Protein AF-A0A7C5ZDZ8-F1 (afdb_monomer)

Solvent-accessible surface area (backbone atoms only — not comparable to full-atom values): 10081 Å² total; per-residue (Å²): 110,66,53,58,54,38,40,49,51,16,51,50,27,33,51,52,16,53,46,32,60,57,43,17,62,50,36,32,74,71,66,76,41,55,67,60,54,23,59,51,51,32,39,53,54,17,36,55,29,11,50,50,10,24,54,30,8,52,54,18,28,53,49,15,59,78,64,72,34,65,72,50,28,53,52,17,51,53,46,23,52,56,16,44,52,54,29,49,55,51,52,53,49,54,56,52,58,70,74,42,76,92,78,85,79,75,82,82,51,80,91,64,65,96,66,82,50,71,68,55,53,52,53,38,52,74,68,70,43,84,80,87,62,100,64,59,65,36,57,84,90,53,64,96,46,37,78,35,45,47,70,62,62,44,46,74,78,46,79,79,75,68,85,84,81,71,98,61,59,72,71,60,54,54,61,61,73,76,110

Secondary structure (DSSP, 8-state):
-HHHHHHHHHHHHHHHHHHHHHHHHHHHHTTSS-HHIIIIIHHHHHHHHHHHHHHHHHHHHHHHHHTT-HHHHHHHHHHHHHHHHHHHHHHHHHHHHHHS---------TTS-----HHHHHHHHHTTPPPP-SSPBPPTTSGGGTTSBHHHHHHHH-SS--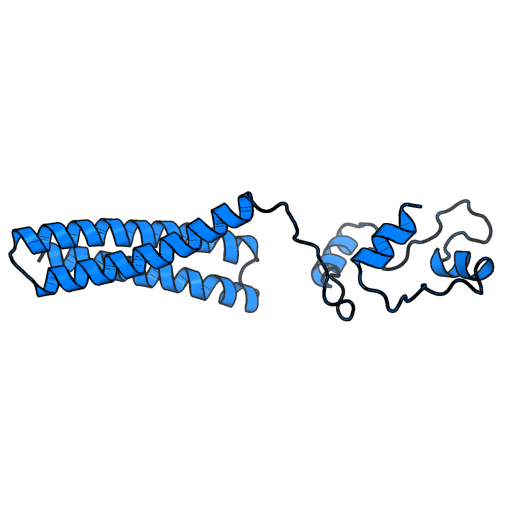-----S-HHHHHHHHT-

pLDDT: mean 85.29, std 11.59, range [45.69, 98.12]

Radius of gyration: 28.21 Å; Cα contacts (8 Å, |Δi|>4): 151; chains: 1; bounding box: 68×35×78 Å

Structure (mmCIF, N/CA/C/O backbone):
data_AF-A0A7C5ZDZ8-F1
#
_entry.id   AF-A0A7C5ZDZ8-F1
#
loop_
_atom_site.group_PDB
_atom_site.id
_atom_site.type_symbol
_atom_site.label_atom_id
_atom_site.label_alt_id
_atom_site.label_comp_id
_atom_site.label_asym_id
_atom_site.label_entity_id
_atom_site.label_seq_id
_atom_site.pdbx_PDB_ins_code
_atom_site.Cartn_x
_atom_site.Cartn_y
_atom_site.Cartn_z
_atom_site.occupancy
_atom_site.B_iso_or_equiv
_atom_site.auth_seq_id
_atom_site.auth_comp_id
_atom_site.auth_asym_id
_atom_site.auth_atom_id
_atom_site.pdbx_PDB_model_num
ATOM 1 N N . MET A 1 1 ? -26.382 7.213 22.348 1.00 80.62 1 MET A N 1
ATOM 2 C CA . MET A 1 1 ? -26.382 7.261 20.870 1.00 80.62 1 MET A CA 1
ATOM 3 C C . MET A 1 1 ? -25.025 7.645 20.301 1.00 80.62 1 MET A C 1
ATOM 5 O O . MET A 1 1 ? -24.532 6.887 19.482 1.00 80.62 1 MET A O 1
ATOM 9 N N . LEU A 1 2 ? -24.380 8.713 20.789 1.00 90.44 2 LEU A N 1
ATOM 10 C CA . LEU A 1 2 ? -23.084 9.194 20.281 1.00 90.44 2 LEU A CA 1
ATOM 11 C C . LEU A 1 2 ? -22.027 8.092 20.060 1.00 90.44 2 LEU A C 1
ATOM 13 O O . LEU A 1 2 ? -21.522 7.955 18.957 1.00 90.44 2 LEU A O 1
ATOM 17 N N . ARG A 1 3 ? -21.771 7.226 21.052 1.00 89.75 3 ARG A N 1
ATOM 18 C CA . ARG A 1 3 ? -20.808 6.112 20.911 1.00 89.75 3 ARG A CA 1
ATOM 19 C C . ARG A 1 3 ? -21.106 5.158 19.746 1.00 89.75 3 ARG A C 1
ATOM 21 O O . ARG A 1 3 ? -20.185 4.646 19.133 1.00 89.75 3 ARG A O 1
ATOM 28 N N . ILE A 1 4 ? -22.385 4.892 19.467 1.00 91.38 4 ILE A N 1
ATOM 29 C CA . ILE A 1 4 ? -22.796 3.961 18.405 1.00 91.38 4 ILE A CA 1
ATOM 30 C C . ILE A 1 4 ? -22.522 4.610 17.054 1.00 91.38 4 ILE A C 1
ATOM 32 O O . ILE A 1 4 ? -22.010 3.949 16.164 1.00 91.38 4 ILE A O 1
ATOM 36 N N . VAL A 1 5 ? -22.800 5.909 16.934 1.00 95.19 5 VAL A N 1
ATOM 37 C CA . VAL A 1 5 ? -22.482 6.687 15.732 1.00 95.19 5 VAL A CA 1
ATOM 38 C C . VAL A 1 5 ? -20.971 6.721 15.507 1.00 95.19 5 VAL A C 1
ATOM 40 O O . VAL A 1 5 ? -20.522 6.416 14.412 1.00 95.19 5 VAL A O 1
ATOM 43 N N . VAL A 1 6 ? -20.179 6.997 16.548 1.00 95.62 6 VAL A N 1
ATOM 44 C CA . VAL A 1 6 ? -18.707 7.028 16.461 1.00 95.62 6 VAL A CA 1
ATOM 45 C C . VAL A 1 6 ? -18.136 5.673 16.034 1.00 95.62 6 VAL A C 1
ATOM 47 O O . VAL A 1 6 ? -17.343 5.607 15.098 1.00 95.62 6 VAL A O 1
ATOM 50 N N . LEU A 1 7 ? -18.566 4.580 16.670 1.00 94.38 7 LEU A N 1
ATOM 51 C CA . LEU A 1 7 ? -18.110 3.233 16.310 1.00 94.38 7 LEU A CA 1
ATOM 52 C C . LEU A 1 7 ? -18.624 2.794 14.933 1.00 94.38 7 LEU A C 1
ATOM 54 O O . LEU A 1 7 ? -17.907 2.119 14.203 1.00 94.38 7 LEU A O 1
ATOM 58 N N . GLY A 1 8 ? -19.835 3.204 14.554 1.00 95.94 8 GLY A N 1
ATOM 59 C CA . GLY A 1 8 ? -20.387 2.967 13.222 1.00 95.94 8 GLY A CA 1
ATOM 60 C C . GLY A 1 8 ? -19.593 3.683 12.131 1.00 95.94 8 GLY A C 1
ATOM 61 O O . GLY A 1 8 ? -19.295 3.082 11.104 1.00 95.94 8 GLY A O 1
ATOM 62 N N . LEU A 1 9 ? -19.181 4.930 12.374 1.00 97.50 9 LEU A N 1
ATOM 63 C CA . LEU A 1 9 ? -18.306 5.679 11.468 1.00 97.50 9 LEU A CA 1
ATOM 64 C C . LEU A 1 9 ? -16.911 5.049 11.379 1.00 97.50 9 LEU A C 1
ATOM 66 O O . LEU A 1 9 ? -16.383 4.909 10.281 1.00 97.50 9 LEU A O 1
ATOM 70 N N . SER A 1 10 ? -16.340 4.611 12.506 1.00 97.06 10 SER A N 1
ATOM 71 C CA . SER A 1 10 ? -15.070 3.869 12.521 1.00 97.06 10 SER A CA 1
ATOM 72 C C . SER A 1 10 ? -15.155 2.591 11.676 1.00 97.06 10 SER A C 1
ATOM 74 O O . SER A 1 10 ? -14.296 2.357 10.828 1.00 97.06 10 SER A O 1
ATOM 76 N N . LEU A 1 11 ? -16.231 1.810 11.826 1.00 98.00 11 LEU A N 1
ATOM 77 C CA . LEU A 1 11 ? -16.473 0.619 11.009 1.00 98.00 11 LEU A CA 1
ATOM 78 C C . LEU A 1 11 ? -16.626 0.961 9.520 1.00 98.00 11 LEU A C 1
ATOM 80 O O . LEU A 1 11 ? -16.067 0.265 8.678 1.00 98.00 11 LEU A O 1
ATOM 84 N N . LEU A 1 12 ? -17.354 2.028 9.186 1.00 98.12 12 LEU A N 1
ATOM 85 C CA . LEU A 1 12 ? -17.532 2.459 7.799 1.00 98.12 12 LEU A CA 1
ATOM 86 C C . LEU A 1 12 ? -16.194 2.833 7.155 1.00 98.12 12 LEU A C 1
ATOM 88 O O . LEU A 1 12 ? -15.921 2.402 6.038 1.00 98.12 12 LEU A O 1
ATOM 92 N N . LEU A 1 13 ? -15.344 3.579 7.866 1.00 98.12 13 LEU A N 1
ATOM 93 C CA . LEU A 1 13 ? -14.005 3.928 7.388 1.00 98.12 13 LEU A CA 1
ATOM 94 C C . LEU A 1 13 ? -13.108 2.696 7.233 1.00 98.12 13 LEU A C 1
ATOM 96 O O . LEU A 1 13 ? -12.395 2.591 6.238 1.00 98.12 13 LEU A O 1
ATOM 100 N N . LEU A 1 14 ? -13.174 1.745 8.171 1.00 97.88 14 LEU A N 1
ATOM 101 C CA . LEU A 1 14 ? -12.447 0.478 8.072 1.00 97.88 14 LEU A CA 1
ATOM 102 C C . LEU A 1 14 ? -12.854 -0.303 6.816 1.00 97.88 14 LEU A C 1
ATOM 104 O O . LEU A 1 14 ? -11.991 -0.769 6.074 1.00 97.88 14 LEU A O 1
ATOM 108 N N . LEU A 1 15 ? -14.158 -0.427 6.559 1.00 97.94 15 LEU A N 1
ATOM 109 C CA . LEU A 1 15 ? -14.673 -1.136 5.387 1.00 97.94 15 LEU A CA 1
ATOM 110 C C . LEU A 1 15 ? -14.334 -0.407 4.084 1.00 97.94 15 LEU A C 1
ATOM 112 O O . LEU A 1 15 ? -13.921 -1.055 3.127 1.00 97.94 15 LEU A O 1
ATOM 116 N N . ALA A 1 16 ? -14.463 0.920 4.048 1.00 97.62 16 ALA A N 1
ATOM 117 C CA . ALA A 1 16 ? -14.117 1.721 2.877 1.00 97.62 16 ALA A CA 1
ATOM 118 C C . ALA A 1 16 ? -12.613 1.644 2.561 1.00 97.62 16 ALA A C 1
ATOM 120 O O . ALA A 1 16 ? -12.239 1.374 1.420 1.00 97.62 16 ALA A O 1
ATOM 121 N N . GLY A 1 17 ? -11.753 1.789 3.575 1.00 96.56 17 GLY A N 1
ATOM 122 C CA . GLY A 1 17 ? -10.306 1.631 3.430 1.00 96.56 17 GLY A CA 1
ATOM 123 C C . GLY A 1 17 ? -9.926 0.218 2.980 1.00 96.56 17 GLY A C 1
ATOM 124 O O . GLY A 1 17 ? -9.177 0.054 2.020 1.00 96.56 17 GLY A O 1
ATOM 125 N N . GLY A 1 18 ? -10.510 -0.813 3.598 1.00 95.81 18 GLY A N 1
ATOM 126 C CA . GLY A 1 18 ? -10.317 -2.208 3.190 1.00 95.81 18 GLY A CA 1
ATOM 127 C C . GLY A 1 18 ? -10.768 -2.484 1.751 1.00 95.81 18 GLY A C 1
ATOM 128 O O . GLY A 1 18 ? -10.069 -3.168 1.002 1.00 95.81 18 GLY A O 1
ATOM 129 N N . ALA A 1 19 ? -11.897 -1.908 1.334 1.00 96.62 19 ALA A N 1
ATOM 130 C CA . ALA A 1 19 ? -12.397 -2.033 -0.030 1.00 96.62 19 ALA A CA 1
ATOM 131 C C . ALA A 1 19 ? -11.444 -1.387 -1.040 1.00 96.62 19 ALA A C 1
ATOM 133 O O . ALA A 1 19 ? -11.182 -1.989 -2.076 1.00 96.62 19 ALA A O 1
ATOM 134 N N . LEU A 1 20 ? -10.879 -0.213 -0.741 1.00 95.75 20 LEU A N 1
ATOM 135 C CA . LEU A 1 20 ? -9.904 0.447 -1.618 1.00 95.75 20 LEU A CA 1
ATOM 136 C C . LEU A 1 20 ? -8.636 -0.392 -1.817 1.00 95.75 20 LEU A C 1
ATOM 138 O O . LEU A 1 20 ? -8.159 -0.504 -2.947 1.00 95.75 20 LEU A O 1
ATOM 142 N N . ILE A 1 21 ? -8.141 -1.041 -0.757 1.00 94.50 21 ILE A N 1
ATOM 143 C CA . ILE A 1 21 ? -6.982 -1.947 -0.836 1.00 94.50 21 ILE A CA 1
ATOM 144 C C . ILE A 1 21 ? -7.257 -3.111 -1.795 1.00 94.50 21 ILE A C 1
ATOM 146 O O . ILE A 1 21 ? -6.384 -3.486 -2.575 1.00 94.50 21 ILE A O 1
ATOM 150 N N . ALA A 1 22 ? -8.463 -3.683 -1.755 1.00 93.75 22 ALA A N 1
ATOM 151 C CA . ALA A 1 22 ? -8.841 -4.802 -2.617 1.00 93.75 22 ALA A CA 1
ATOM 152 C C . ALA A 1 22 ? -9.193 -4.361 -4.051 1.00 93.75 22 ALA A C 1
ATOM 154 O O . ALA A 1 22 ? -8.858 -5.049 -5.018 1.00 93.75 22 ALA A O 1
ATOM 155 N N . LEU A 1 23 ? -9.860 -3.213 -4.198 1.00 94.56 23 LEU A N 1
ATOM 156 C CA . LEU A 1 23 ? -10.334 -2.704 -5.482 1.00 94.56 23 LEU A CA 1
ATOM 157 C C . LEU A 1 23 ? -9.202 -2.163 -6.350 1.00 94.56 23 LEU A C 1
ATOM 159 O O . LEU A 1 23 ? -9.274 -2.351 -7.557 1.00 94.56 23 LEU A O 1
ATOM 163 N N . GLY A 1 24 ? -8.154 -1.556 -5.785 1.00 92.19 24 GLY A N 1
ATOM 164 C CA . GLY A 1 24 ? -7.022 -1.044 -6.573 1.00 92.19 24 GLY A CA 1
ATOM 165 C C . GLY A 1 24 ? -6.436 -2.093 -7.534 1.00 92.19 24 GLY A C 1
ATOM 166 O O . GLY A 1 24 ? -6.515 -1.917 -8.754 1.00 92.19 24 GLY A O 1
ATOM 167 N N . PRO A 1 25 ? -5.934 -3.239 -7.032 1.00 90.69 25 PRO A N 1
ATOM 168 C CA . PRO A 1 25 ? -5.432 -4.322 -7.877 1.00 90.69 25 PRO A CA 1
ATOM 169 C C . PRO A 1 25 ? -6.475 -4.877 -8.855 1.00 90.69 25 PRO A C 1
ATOM 171 O O . PRO A 1 25 ? -6.135 -5.245 -9.980 1.00 90.69 25 PRO A O 1
ATOM 174 N N . LEU A 1 26 ? -7.742 -4.955 -8.435 1.00 93.38 26 LEU A N 1
ATOM 175 C CA . LEU A 1 26 ? -8.826 -5.475 -9.266 1.00 93.38 26 LEU A CA 1
ATOM 176 C C . LEU A 1 26 ? -9.096 -4.552 -10.466 1.00 93.38 26 LEU A C 1
ATOM 178 O O . LEU A 1 26 ? -9.135 -5.018 -11.603 1.00 93.38 26 LEU A O 1
ATOM 182 N N . LEU A 1 27 ? -9.213 -3.246 -10.223 1.00 92.31 27 LEU A N 1
ATOM 183 C CA . LEU A 1 27 ? -9.446 -2.229 -11.249 1.00 92.31 27 LEU A CA 1
ATOM 184 C C . LEU A 1 27 ? -8.272 -2.134 -12.227 1.00 92.31 27 LEU A C 1
ATOM 186 O O . LEU A 1 27 ? -8.496 -2.014 -13.434 1.00 92.31 27 LEU A O 1
ATOM 190 N N . PHE A 1 28 ? -7.037 -2.270 -11.733 1.00 90.25 28 PHE A N 1
ATOM 191 C CA . PHE A 1 28 ? -5.854 -2.360 -12.588 1.00 90.25 28 PHE A CA 1
ATOM 192 C C . PHE A 1 28 ? -5.899 -3.598 -13.496 1.00 90.25 28 PHE A C 1
ATOM 194 O O . PHE A 1 28 ? -5.705 -3.489 -14.708 1.00 90.25 28 PHE A O 1
ATOM 201 N N . ARG A 1 29 ? -6.234 -4.778 -12.951 1.00 89.31 29 ARG A N 1
ATOM 202 C CA . ARG A 1 29 ? -6.379 -6.012 -13.750 1.00 89.31 29 ARG A CA 1
ATOM 203 C C . ARG A 1 29 ? -7.477 -5.905 -14.806 1.00 89.31 29 ARG A C 1
ATOM 205 O O . ARG A 1 29 ? -7.330 -6.455 -15.894 1.00 89.31 29 ARG A O 1
ATOM 212 N N . MET A 1 30 ? -8.547 -5.175 -14.504 1.00 93.50 30 MET A N 1
ATOM 213 C CA . MET A 1 30 ? -9.632 -4.879 -15.445 1.00 93.50 30 MET A CA 1
ATOM 214 C C . MET A 1 30 ? -9.283 -3.769 -16.450 1.00 93.50 30 MET A C 1
ATOM 216 O O . MET A 1 30 ? -10.102 -3.462 -17.311 1.00 93.50 30 MET A O 1
ATOM 220 N N . ARG A 1 31 ? -8.078 -3.184 -16.370 1.00 91.19 31 ARG A N 1
ATOM 221 C CA . ARG A 1 31 ? -7.604 -2.066 -17.205 1.00 91.19 31 ARG A CA 1
ATOM 222 C C . ARG A 1 31 ? -8.483 -0.811 -17.119 1.00 91.19 31 ARG A C 1
ATOM 224 O O . ARG A 1 31 ? -8.538 -0.035 -18.068 1.00 91.19 31 ARG A O 1
ATOM 231 N N . LEU A 1 32 ? -9.171 -0.619 -15.994 1.00 92.44 32 LEU A N 1
ATOM 232 C CA . LEU A 1 32 ? -10.021 0.553 -15.754 1.00 92.44 32 LEU A CA 1
ATOM 233 C C . LEU A 1 32 ? -9.226 1.742 -15.207 1.00 92.44 32 LEU A C 1
ATOM 235 O O . LEU A 1 32 ? -9.653 2.884 -15.345 1.00 92.44 32 LEU A O 1
ATOM 239 N N . VAL A 1 33 ? -8.092 1.464 -14.566 1.00 91.81 33 VAL A N 1
ATOM 240 C CA . VAL A 1 33 ? -7.242 2.441 -13.884 1.00 91.81 33 VAL A CA 1
ATOM 241 C C . VAL A 1 33 ? -5.780 2.072 -14.142 1.00 91.81 33 VAL A C 1
ATOM 243 O O . VAL A 1 33 ? -5.454 0.889 -14.279 1.00 91.81 33 VAL A O 1
ATOM 246 N N . ASP A 1 34 ? -4.901 3.069 -14.241 1.00 89.75 34 ASP A N 1
ATOM 247 C CA . ASP A 1 34 ? -3.461 2.853 -14.376 1.00 89.75 34 ASP A CA 1
ATOM 248 C C . ASP A 1 34 ? -2.829 2.334 -13.071 1.00 89.75 34 ASP A C 1
ATOM 250 O O . ASP A 1 34 ? -3.424 2.384 -11.992 1.00 89.75 34 ASP A O 1
ATOM 254 N N . LEU A 1 35 ? -1.605 1.810 -13.170 1.00 84.31 35 LEU A N 1
ATOM 255 C CA . LEU A 1 35 ? -0.921 1.193 -12.036 1.00 84.31 35 LEU A CA 1
ATOM 256 C C . LEU A 1 35 ? -0.660 2.183 -10.893 1.00 84.31 35 LEU A C 1
ATOM 258 O O . LEU A 1 35 ? -0.794 1.795 -9.736 1.00 84.31 35 LEU A O 1
ATOM 262 N N . VAL A 1 36 ? -0.313 3.435 -11.201 1.00 87.88 36 VAL A N 1
ATOM 263 C CA . VAL A 1 36 ? 0.053 4.446 -10.196 1.00 87.88 36 VAL A CA 1
ATOM 264 C C . VAL A 1 36 ? -1.188 4.866 -9.424 1.00 87.88 36 VAL A C 1
ATOM 266 O O . VAL A 1 36 ? -1.199 4.860 -8.194 1.00 87.88 36 VAL A O 1
ATOM 269 N N . THR A 1 37 ? -2.285 5.142 -10.126 1.00 89.69 37 THR A N 1
ATOM 270 C CA . THR A 1 37 ? -3.556 5.470 -9.476 1.00 89.69 37 THR A CA 1
ATOM 271 C C . THR A 1 37 ? -4.061 4.296 -8.629 1.00 89.69 37 THR A C 1
ATOM 273 O O . THR A 1 37 ? -4.514 4.500 -7.501 1.00 89.69 37 THR A O 1
ATOM 276 N N . ALA A 1 38 ? -3.945 3.061 -9.127 1.00 89.25 38 ALA A N 1
ATOM 277 C CA . ALA A 1 38 ? -4.397 1.864 -8.422 1.00 89.25 38 ALA A CA 1
ATOM 278 C C . ALA A 1 38 ? -3.543 1.507 -7.193 1.00 89.25 38 ALA A C 1
ATOM 280 O O . ALA A 1 38 ? -4.092 1.070 -6.178 1.00 89.25 38 ALA A O 1
ATOM 281 N N . MET A 1 39 ? -2.215 1.627 -7.290 1.00 85.50 39 MET A N 1
ATOM 282 C CA . MET A 1 39 ? -1.280 1.188 -6.248 1.00 85.50 39 MET A CA 1
ATOM 283 C C . MET A 1 39 ? -0.881 2.295 -5.290 1.00 85.50 39 MET A C 1
ATOM 285 O O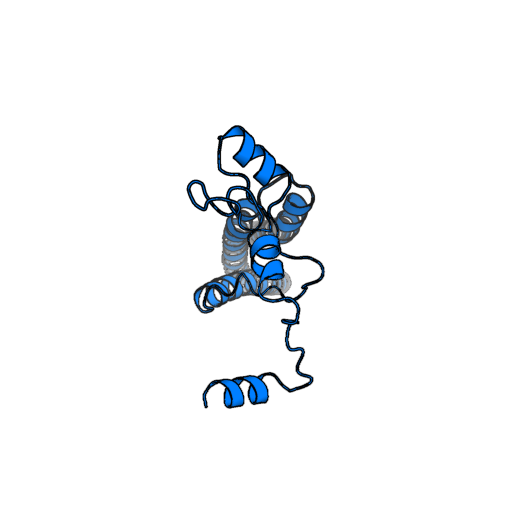 . MET A 1 39 ? -0.824 2.017 -4.103 1.00 85.50 39 MET A O 1
ATOM 289 N N . ASP A 1 40 ? -0.669 3.521 -5.752 1.00 86.44 40 ASP A N 1
ATOM 290 C CA . ASP A 1 40 ? -0.205 4.602 -4.881 1.00 86.44 40 ASP A CA 1
ATOM 291 C C . ASP A 1 40 ? -1.378 5.507 -4.493 1.00 86.44 40 ASP A C 1
ATOM 293 O O . ASP A 1 40 ? -1.629 5.742 -3.311 1.00 86.44 40 ASP A O 1
ATOM 297 N N . GLY A 1 41 ? -2.189 5.930 -5.469 1.00 91.19 41 GLY A N 1
ATOM 298 C CA . GLY A 1 41 ? -3.331 6.816 -5.223 1.00 91.19 41 GLY A CA 1
ATOM 299 C C . GLY A 1 41 ? -4.380 6.201 -4.289 1.00 91.19 41 GLY A C 1
ATOM 300 O O . GLY A 1 41 ? -4.700 6.754 -3.234 1.00 91.19 41 GLY A O 1
ATOM 301 N N . MET A 1 42 ? -4.913 5.031 -4.650 1.00 94.38 42 MET A N 1
ATOM 302 C CA . MET A 1 42 ? -5.953 4.365 -3.855 1.00 94.38 42 MET A CA 1
ATOM 303 C C . MET A 1 42 ? -5.435 3.856 -2.503 1.00 94.38 42 MET A C 1
ATOM 305 O O . MET A 1 42 ? -6.190 3.887 -1.528 1.00 94.38 42 MET A O 1
ATOM 309 N N . GLN A 1 43 ? -4.171 3.421 -2.410 1.00 92.38 43 GLN A N 1
ATOM 310 C CA . GLN A 1 43 ? -3.594 2.981 -1.132 1.00 92.38 43 GLN A CA 1
ATOM 311 C C . GLN A 1 43 ? -3.339 4.157 -0.187 1.00 92.38 43 GLN A C 1
ATOM 313 O O . GLN A 1 43 ? -3.614 4.023 1.005 1.00 92.38 43 GLN A O 1
ATOM 318 N N . ALA A 1 44 ? -2.933 5.323 -0.699 1.00 93.88 44 ALA A N 1
ATOM 319 C CA . ALA A 1 44 ? -2.806 6.533 0.111 1.00 93.88 44 ALA A CA 1
ATOM 320 C C . ALA A 1 44 ? -4.159 6.957 0.709 1.00 93.88 44 ALA A C 1
ATOM 322 O O . ALA A 1 44 ? -4.258 7.236 1.905 1.00 93.88 44 ALA A O 1
ATOM 323 N N . VAL A 1 45 ? -5.234 6.946 -0.089 1.00 96.00 45 VAL A N 1
ATOM 324 C CA . VAL A 1 45 ? -6.588 7.235 0.422 1.00 96.00 45 VAL A CA 1
ATOM 325 C C . VAL A 1 45 ? -7.022 6.184 1.448 1.00 96.00 45 VAL A C 1
ATOM 327 O O . VAL A 1 45 ? -7.552 6.537 2.504 1.00 96.00 45 VAL A O 1
ATOM 330 N N . ALA A 1 46 ? -6.762 4.900 1.178 1.00 96.38 46 ALA A N 1
ATOM 331 C CA . ALA A 1 46 ? -7.063 3.820 2.111 1.00 96.38 46 ALA A CA 1
ATOM 332 C C . ALA A 1 46 ? -6.337 3.997 3.452 1.00 96.38 46 ALA A C 1
ATOM 334 O O . ALA A 1 46 ? -6.955 3.821 4.503 1.00 96.38 46 ALA A O 1
ATOM 335 N N . LEU A 1 47 ? -5.061 4.397 3.432 1.00 96.69 47 LEU A N 1
ATOM 336 C CA . LEU A 1 47 ? -4.276 4.671 4.633 1.00 96.69 47 LEU A CA 1
ATOM 337 C C . LEU A 1 47 ? -4.945 5.746 5.493 1.00 96.69 47 LEU A C 1
ATOM 339 O O . LEU A 1 47 ? -5.192 5.512 6.677 1.00 96.69 47 LEU A O 1
ATOM 343 N N . TRP A 1 48 ? -5.310 6.888 4.906 1.00 97.38 48 TRP A N 1
ATOM 344 C CA . TRP A 1 48 ? -5.963 7.971 5.647 1.00 97.38 48 TRP A CA 1
ATOM 345 C C . TRP A 1 48 ? -7.331 7.570 6.206 1.00 97.38 48 TRP A C 1
ATOM 347 O O . TRP A 1 48 ? -7.660 7.931 7.339 1.00 97.38 48 TRP A O 1
ATOM 357 N N . MET A 1 49 ? -8.109 6.773 5.468 1.00 97.69 49 MET A N 1
ATOM 358 C CA . MET A 1 49 ? -9.366 6.213 5.976 1.00 97.69 49 MET A CA 1
ATOM 359 C C . MET A 1 49 ? -9.137 5.301 7.185 1.00 97.69 49 MET A C 1
ATOM 361 O O . MET A 1 49 ? -9.849 5.413 8.182 1.00 97.69 49 MET A O 1
ATOM 365 N N . LEU A 1 50 ? -8.128 4.431 7.132 1.00 98.00 50 LEU A N 1
ATOM 366 C CA . LEU A 1 50 ? -7.806 3.511 8.223 1.00 98.00 50 LEU A CA 1
ATOM 367 C C . LEU A 1 50 ? -7.254 4.242 9.451 1.00 98.00 50 LEU A C 1
ATOM 369 O O . LEU A 1 50 ? -7.660 3.937 10.570 1.00 98.00 50 LEU A O 1
ATOM 373 N N . VAL A 1 51 ? -6.407 5.254 9.262 1.00 97.69 51 VAL A N 1
ATOM 374 C CA . VAL A 1 51 ? -5.952 6.134 10.352 1.00 97.69 51 VAL A CA 1
ATOM 375 C C . VAL A 1 51 ? -7.141 6.862 10.988 1.00 97.69 51 VAL A C 1
ATOM 377 O O . VAL A 1 51 ? -7.260 6.905 12.215 1.00 97.69 51 VAL A O 1
ATOM 380 N N . GLY A 1 52 ? -8.081 7.358 10.179 1.00 97.44 52 GLY A N 1
ATOM 381 C CA . GLY A 1 52 ? -9.338 7.921 10.674 1.00 97.44 52 GLY A CA 1
ATOM 382 C C . GLY A 1 52 ? -10.174 6.903 11.462 1.00 97.44 52 GLY A C 1
ATOM 383 O O . GLY A 1 52 ? -10.709 7.228 12.526 1.00 97.44 52 GLY A O 1
ATOM 384 N N . ALA A 1 53 ? -10.238 5.653 10.995 1.00 97.94 53 ALA A N 1
ATOM 385 C CA . ALA A 1 53 ? -10.929 4.564 11.683 1.00 97.94 53 ALA A CA 1
ATOM 386 C C . ALA A 1 53 ? -10.298 4.247 13.049 1.00 97.94 53 ALA A C 1
ATOM 388 O O . ALA A 1 53 ? -11.042 4.062 14.016 1.00 97.94 53 ALA A O 1
ATOM 389 N N . VAL A 1 54 ? -8.961 4.255 13.149 1.00 97.88 54 VAL A N 1
ATOM 390 C CA . VAL A 1 54 ? -8.211 4.139 14.416 1.00 97.88 54 VAL A CA 1
ATOM 391 C C . VAL A 1 54 ? -8.571 5.287 15.356 1.00 97.88 54 VAL A C 1
ATOM 393 O O . VAL A 1 54 ? -8.952 5.039 16.500 1.00 97.88 54 VAL A O 1
ATOM 396 N N . GLY A 1 55 ? -8.519 6.533 14.877 1.00 97.50 55 GLY A N 1
ATOM 397 C CA . GLY A 1 55 ? -8.847 7.710 15.685 1.00 97.50 55 GLY A CA 1
ATOM 398 C C . GLY A 1 55 ? -10.266 7.648 16.260 1.00 97.50 55 GLY A C 1
ATOM 399 O O . GLY A 1 55 ? -10.463 7.806 17.466 1.00 97.50 55 GLY A O 1
ATOM 400 N N . LEU A 1 56 ? -11.260 7.329 15.425 1.00 97.44 56 LEU A N 1
ATOM 401 C CA . LEU A 1 56 ? -12.644 7.154 15.877 1.00 97.44 56 LEU A CA 1
ATOM 402 C C . LEU A 1 56 ? -12.820 5.933 16.791 1.00 97.44 56 LEU A C 1
ATOM 404 O O . LEU A 1 56 ? -13.618 5.987 17.728 1.00 97.44 56 LEU A O 1
ATOM 408 N N . GLY A 1 57 ? -12.070 4.854 16.559 1.00 95.94 57 GLY A N 1
ATOM 409 C CA . GLY A 1 57 ? -12.041 3.677 17.426 1.00 95.94 57 GLY A CA 1
ATOM 410 C C . GLY A 1 57 ? -11.574 4.023 18.841 1.00 95.94 57 GLY A C 1
ATOM 411 O O . GLY A 1 57 ? -12.249 3.679 19.812 1.00 95.94 57 GLY A O 1
ATOM 412 N N . LEU A 1 58 ? -10.498 4.805 18.964 1.00 97.44 58 LEU A N 1
ATOM 413 C CA . LEU A 1 58 ? -9.985 5.296 20.247 1.00 97.44 58 LEU A CA 1
ATOM 414 C C . LEU A 1 58 ? -10.984 6.218 20.958 1.00 97.44 58 LEU A C 1
ATOM 416 O O . LEU A 1 58 ? -11.237 6.049 22.152 1.00 97.44 58 LEU A O 1
ATOM 420 N N . VAL A 1 59 ? -11.622 7.144 20.234 1.00 96.56 59 VAL A N 1
ATOM 421 C CA . VAL A 1 59 ? -12.691 7.986 20.805 1.00 96.56 59 VAL A CA 1
ATOM 422 C C . VAL A 1 59 ? -13.857 7.119 21.292 1.00 96.56 59 VAL A C 1
ATOM 424 O O . VAL A 1 59 ? -14.366 7.307 22.399 1.00 96.56 59 VAL A O 1
ATOM 427 N N . GLY A 1 60 ? -14.263 6.127 20.498 1.00 95.12 60 GLY A N 1
ATOM 428 C CA . GLY A 1 60 ? -15.292 5.161 20.871 1.00 95.12 60 GLY A CA 1
ATOM 429 C C . GLY A 1 60 ? -14.928 4.353 22.120 1.00 95.12 60 GLY A C 1
ATOM 430 O O . GLY A 1 60 ? -15.800 4.107 22.957 1.00 95.12 60 GLY A O 1
ATOM 431 N N . LEU A 1 61 ? -13.650 4.005 22.285 1.00 94.88 61 LEU A N 1
ATOM 432 C CA . LEU A 1 61 ? -13.127 3.307 23.458 1.00 94.88 61 LEU A CA 1
ATOM 433 C C . LEU A 1 61 ? -13.227 4.177 24.717 1.00 94.88 61 LEU A C 1
ATOM 435 O O . LEU A 1 61 ? -13.770 3.725 25.726 1.00 94.88 61 LEU A O 1
ATOM 439 N N . VAL A 1 62 ? -12.800 5.441 24.645 1.00 95.56 62 VAL A N 1
ATOM 440 C CA . VAL A 1 62 ? -12.928 6.405 25.755 1.00 95.56 62 VAL A CA 1
ATOM 441 C C . VAL A 1 62 ? -14.396 6.576 26.158 1.00 95.56 62 VAL A C 1
ATOM 443 O O . VAL A 1 62 ? -14.741 6.465 27.336 1.00 95.56 62 VAL A O 1
ATOM 446 N N . LEU A 1 63 ? -15.296 6.755 25.185 1.00 93.56 63 LEU A N 1
ATOM 447 C CA . LEU A 1 63 ? -16.738 6.862 25.445 1.00 93.56 63 LEU A CA 1
ATOM 448 C C . LEU A 1 63 ? -17.330 5.577 26.048 1.00 93.56 63 LEU A C 1
ATOM 450 O O . LEU A 1 63 ? -18.294 5.638 26.819 1.00 93.56 63 LEU A O 1
ATOM 454 N N . ALA A 1 64 ? -16.789 4.409 25.699 1.00 92.25 64 ALA A N 1
ATOM 455 C CA . ALA A 1 64 ? -17.209 3.136 26.272 1.00 92.25 64 ALA A CA 1
ATOM 456 C C . ALA A 1 64 ? -16.784 2.991 27.740 1.00 92.25 64 ALA A C 1
ATOM 458 O O . ALA A 1 64 ? -17.583 2.484 28.534 1.00 92.25 64 ALA A O 1
ATOM 459 N N . PHE A 1 65 ? -15.590 3.476 28.100 1.00 92.25 65 PHE A N 1
ATOM 460 C CA . PHE A 1 65 ? -15.117 3.527 29.486 1.00 92.25 65 PHE A CA 1
ATOM 461 C C . PHE A 1 65 ? -15.950 4.484 30.336 1.00 92.25 65 PHE A C 1
ATOM 463 O O . PHE A 1 65 ? -16.468 4.068 31.370 1.00 92.25 65 PHE A O 1
ATOM 470 N N . ILE A 1 66 ? -16.175 5.716 29.864 1.00 93.56 66 ILE A N 1
ATOM 471 C CA . ILE A 1 66 ? -17.005 6.709 30.574 1.00 93.56 66 ILE A CA 1
ATOM 472 C C . ILE A 1 66 ? -18.422 6.167 30.811 1.00 93.56 66 ILE A C 1
ATOM 474 O O . ILE A 1 66 ? -19.008 6.356 31.871 1.00 93.56 66 ILE A O 1
ATOM 478 N N . GLY A 1 67 ? -18.983 5.464 29.825 1.00 87.56 67 GLY A N 1
ATOM 479 C CA . GLY A 1 67 ? -20.322 4.889 29.926 1.00 87.56 67 GLY A CA 1
ATOM 480 C C . GLY A 1 67 ? -20.411 3.533 30.635 1.00 87.56 67 GLY A C 1
ATOM 481 O O . GLY A 1 67 ? -21.507 2.966 30.636 1.00 87.56 67 GLY A O 1
ATOM 482 N N . ALA A 1 68 ? -19.299 2.980 31.139 1.00 87.31 68 ALA A N 1
ATOM 483 C CA . ALA A 1 68 ? -19.199 1.630 31.708 1.00 87.31 68 ALA A CA 1
ATOM 484 C C . ALA A 1 68 ? -19.850 0.537 30.825 1.00 87.31 68 ALA A C 1
ATOM 486 O O . ALA A 1 68 ? -20.561 -0.353 31.296 1.00 87.31 68 ALA A O 1
ATOM 487 N N . ARG A 1 69 ? -19.663 0.614 29.498 1.00 88.25 69 ARG A N 1
ATOM 488 C CA . ARG A 1 69 ? -20.258 -0.336 28.537 1.00 88.25 69 ARG A CA 1
ATOM 489 C C . ARG A 1 69 ? -19.204 -1.252 27.928 1.00 88.25 69 ARG A C 1
ATOM 491 O O . ARG A 1 69 ? -18.681 -0.981 26.850 1.00 88.25 69 ARG A O 1
ATOM 498 N N . HIS A 1 70 ? -19.014 -2.411 28.549 1.00 88.88 70 HIS A N 1
ATOM 499 C CA . HIS A 1 70 ? -18.023 -3.411 28.133 1.00 88.88 70 HIS A CA 1
ATOM 500 C C . HIS A 1 70 ? -18.146 -3.851 26.662 1.00 88.88 70 HIS A C 1
ATOM 502 O O . HIS A 1 70 ? -17.147 -3.909 25.956 1.00 88.88 70 HIS A O 1
ATOM 508 N N . ARG A 1 71 ? -19.368 -4.077 26.151 1.00 92.19 71 ARG A N 1
ATOM 509 C CA . ARG A 1 71 ? -19.582 -4.489 24.746 1.00 92.19 71 ARG A CA 1
ATOM 510 C C . ARG A 1 71 ? -19.092 -3.447 23.737 1.00 92.19 71 ARG A C 1
ATOM 512 O O . ARG A 1 71 ? -18.508 -3.805 22.725 1.00 92.19 71 ARG A O 1
ATOM 519 N N . ALA A 1 72 ? -19.320 -2.164 24.021 1.00 90.94 72 ALA A N 1
ATOM 520 C CA . ALA A 1 72 ? -18.853 -1.082 23.158 1.00 90.94 72 ALA A CA 1
ATOM 521 C C . ALA A 1 72 ? -17.324 -0.951 23.214 1.00 90.94 72 ALA A C 1
ATOM 523 O O . ALA A 1 72 ? -16.707 -0.698 22.187 1.00 90.94 72 ALA A O 1
ATOM 524 N N . GLY A 1 73 ? -16.725 -1.190 24.386 1.00 92.50 73 GLY A N 1
ATOM 525 C CA . GLY A 1 73 ? -15.271 -1.216 24.549 1.00 92.50 73 GLY A CA 1
ATOM 526 C C . GLY A 1 73 ? -14.622 -2.322 23.720 1.00 92.50 73 GLY A C 1
ATOM 527 O O . GLY A 1 73 ? -13.679 -2.051 22.988 1.00 92.50 73 GLY A O 1
ATOM 528 N N . ILE A 1 74 ? -15.180 -3.538 23.746 1.00 95.12 74 ILE A N 1
ATOM 529 C CA . ILE A 1 74 ? -14.688 -4.662 22.930 1.00 95.12 74 ILE A CA 1
ATOM 530 C C . ILE A 1 74 ? -14.726 -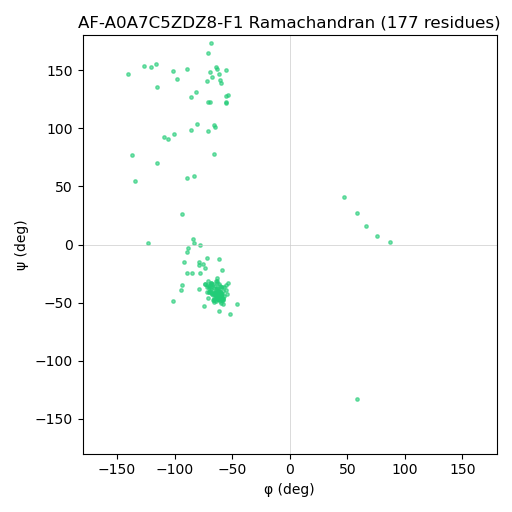4.310 21.437 1.00 95.12 74 ILE A C 1
ATOM 532 O O . ILE A 1 74 ? -13.730 -4.483 20.741 1.00 95.12 74 ILE A O 1
ATOM 536 N N . VAL A 1 75 ? -15.848 -3.769 20.948 1.00 96.19 75 VAL A N 1
ATOM 537 C CA . VAL A 1 75 ? -15.975 -3.355 19.540 1.00 96.19 75 VAL A CA 1
ATOM 538 C C . VAL A 1 75 ? -14.951 -2.275 19.186 1.00 96.19 75 VAL A C 1
ATOM 540 O O . VAL A 1 75 ? -14.304 -2.368 18.148 1.00 96.19 75 VAL A O 1
ATOM 543 N N . ALA A 1 76 ? -14.762 -1.281 20.055 1.00 95.81 76 ALA A N 1
ATOM 544 C CA . ALA A 1 76 ? -13.783 -0.221 19.849 1.00 95.81 76 ALA A CA 1
ATOM 545 C C . ALA A 1 76 ? -12.351 -0.766 19.728 1.00 95.81 76 ALA A C 1
ATOM 547 O O . ALA A 1 76 ? -11.621 -0.372 18.819 1.00 95.81 76 ALA A O 1
ATOM 548 N N . VAL A 1 77 ? -11.970 -1.712 20.593 1.00 97.44 77 VAL A N 1
ATOM 549 C CA . VAL A 1 77 ? -10.657 -2.373 20.538 1.00 97.44 77 VAL A CA 1
ATOM 550 C C . VAL A 1 77 ? -10.491 -3.145 19.232 1.00 97.44 77 VAL A C 1
ATOM 552 O O . VAL A 1 77 ? -9.471 -2.982 18.569 1.00 97.44 77 VAL A O 1
ATOM 555 N N . LEU A 1 78 ? -11.492 -3.933 18.824 1.00 97.81 78 LEU A N 1
ATOM 556 C CA . LEU A 1 78 ? -11.428 -4.716 17.585 1.00 97.81 78 LEU A CA 1
ATOM 557 C C . LEU A 1 78 ? -11.278 -3.827 16.347 1.00 97.81 78 LEU A C 1
ATOM 559 O O . LEU A 1 78 ? -10.433 -4.105 15.498 1.00 97.81 78 LEU A O 1
ATOM 563 N N . LEU A 1 79 ? -12.056 -2.745 16.261 1.00 97.56 79 LEU A N 1
ATOM 564 C CA . LEU A 1 79 ? -11.964 -1.787 15.156 1.00 97.56 79 LEU A CA 1
ATOM 565 C C . LEU A 1 79 ? -10.594 -1.109 15.116 1.00 97.56 79 LEU A C 1
ATOM 567 O O . LEU A 1 79 ? -9.975 -1.038 14.058 1.00 97.56 79 LEU A O 1
ATOM 571 N N . THR A 1 80 ? -10.101 -0.664 16.273 1.00 97.31 80 THR A N 1
ATOM 572 C CA . THR A 1 80 ? -8.798 0.004 16.385 1.00 97.31 80 THR A CA 1
ATOM 573 C C . THR A 1 80 ? -7.662 -0.942 16.000 1.00 97.31 80 THR A C 1
ATOM 575 O O . THR A 1 80 ? -6.782 -0.557 15.237 1.00 97.31 80 THR A O 1
ATOM 578 N N . ALA A 1 81 ? -7.696 -2.192 16.470 1.00 98.12 81 ALA A N 1
ATOM 579 C CA . ALA A 1 81 ? -6.684 -3.191 16.148 1.00 98.12 81 ALA A CA 1
ATOM 580 C C . ALA A 1 81 ? -6.696 -3.551 14.656 1.00 98.12 81 ALA A C 1
ATOM 582 O O . ALA A 1 81 ? -5.647 -3.532 14.015 1.00 98.12 81 ALA A O 1
ATOM 583 N N . ALA A 1 82 ? -7.871 -3.831 14.083 1.00 97.69 82 ALA A N 1
ATOM 584 C CA . ALA A 1 82 ? -7.997 -4.170 12.667 1.00 97.69 82 ALA A CA 1
ATOM 585 C C . ALA A 1 82 ? -7.540 -3.016 11.760 1.00 97.69 82 ALA A C 1
ATOM 587 O O . ALA A 1 82 ? -6.738 -3.228 10.849 1.00 97.69 82 ALA A O 1
ATOM 588 N N . ALA A 1 83 ? -7.997 -1.793 12.041 1.00 97.38 83 ALA A N 1
ATOM 589 C CA . ALA A 1 83 ? -7.603 -0.610 11.285 1.00 97.38 83 ALA A CA 1
ATOM 590 C C . ALA A 1 83 ? -6.109 -0.296 11.447 1.00 97.38 83 ALA A C 1
ATOM 592 O O . ALA A 1 83 ? -5.440 -0.001 10.460 1.00 97.38 83 ALA A O 1
ATOM 593 N N . GLY A 1 84 ? -5.576 -0.417 12.666 1.00 97.44 84 GLY A N 1
ATOM 594 C CA . GLY A 1 84 ? -4.165 -0.185 12.966 1.00 97.44 84 GLY A CA 1
ATOM 595 C C . GLY A 1 84 ? -3.245 -1.180 12.266 1.00 97.44 84 GLY A C 1
ATOM 596 O O . GLY A 1 84 ? -2.255 -0.770 11.669 1.00 97.44 84 GLY A O 1
ATOM 597 N N . MET A 1 85 ? -3.597 -2.470 12.259 1.00 97.75 85 MET A N 1
ATOM 598 C CA . MET A 1 85 ? -2.848 -3.487 11.510 1.00 97.75 85 MET A CA 1
ATOM 599 C C . MET A 1 85 ? -2.872 -3.209 10.004 1.00 97.75 85 MET A C 1
ATOM 601 O O . MET A 1 85 ? -1.831 -3.270 9.352 1.00 97.75 85 MET A O 1
ATOM 605 N N . ALA A 1 86 ? -4.036 -2.864 9.448 1.00 96.06 86 ALA A N 1
ATOM 606 C CA . ALA A 1 86 ? -4.157 -2.554 8.027 1.00 96.06 86 ALA A CA 1
ATOM 607 C C . ALA A 1 86 ? -3.344 -1.302 7.645 1.00 96.06 86 ALA A C 1
ATOM 609 O O . ALA A 1 86 ? -2.538 -1.369 6.715 1.00 96.06 86 ALA A O 1
ATOM 610 N N . ALA A 1 87 ? -3.485 -0.205 8.396 1.00 96.75 87 ALA A N 1
ATOM 611 C CA . ALA A 1 87 ? -2.737 1.035 8.181 1.00 96.75 87 ALA A CA 1
ATOM 612 C C . ALA A 1 87 ? -1.226 0.818 8.335 1.00 96.75 87 ALA A C 1
ATOM 614 O O . ALA A 1 87 ? -0.456 1.200 7.457 1.00 96.75 87 ALA A O 1
ATOM 615 N N . GLY A 1 88 ? -0.811 0.135 9.406 1.00 95.31 88 GLY A N 1
ATOM 616 C CA . GLY A 1 88 ? 0.589 -0.201 9.654 1.00 95.31 88 GLY A CA 1
ATOM 617 C C . GLY A 1 88 ? 1.188 -1.069 8.548 1.00 95.31 88 GLY A C 1
ATOM 618 O O . GLY A 1 88 ? 2.338 -0.867 8.175 1.00 95.31 88 GLY A O 1
ATOM 619 N N . SER A 1 89 ? 0.406 -1.979 7.959 1.00 93.62 89 SER A N 1
ATOM 620 C CA . SER A 1 89 ? 0.872 -2.800 6.836 1.00 93.62 89 SER A CA 1
ATOM 621 C C . SER A 1 89 ? 1.110 -2.000 5.553 1.00 93.62 89 SER A C 1
ATOM 623 O O . SER A 1 89 ? 1.981 -2.379 4.775 1.00 93.62 89 SER A O 1
ATOM 625 N N . ILE A 1 90 ? 0.330 -0.939 5.308 1.00 93.31 90 ILE A N 1
ATOM 626 C CA . ILE A 1 90 ? 0.518 -0.047 4.154 1.00 93.31 90 ILE A CA 1
ATOM 627 C C . ILE A 1 90 ? 1.736 0.833 4.413 1.00 93.31 90 ILE A C 1
ATOM 629 O O . ILE A 1 90 ? 2.684 0.798 3.641 1.00 93.31 90 ILE A O 1
ATOM 633 N N . TYR A 1 91 ? 1.757 1.518 5.556 1.00 93.62 91 TYR A N 1
ATOM 634 C CA . TYR A 1 91 ? 2.862 2.393 5.934 1.00 93.62 91 TYR A CA 1
ATOM 635 C C . TYR A 1 91 ? 4.210 1.658 5.958 1.00 93.62 91 TYR A C 1
ATOM 637 O O . TYR A 1 91 ? 5.196 2.139 5.412 1.00 93.62 91 TYR A O 1
ATOM 645 N N . GLY A 1 92 ? 4.255 0.452 6.532 1.00 91.75 92 GLY A N 1
ATOM 646 C CA . GLY A 1 92 ? 5.475 -0.355 6.566 1.00 91.75 92 GLY A CA 1
ATOM 647 C C . GLY A 1 92 ? 5.962 -0.772 5.176 1.00 91.75 92 GLY A C 1
ATOM 648 O O . GLY A 1 92 ? 7.170 -0.857 4.958 1.00 91.75 92 GLY A O 1
ATOM 649 N N . ARG A 1 93 ? 5.045 -0.996 4.224 1.00 86.62 93 ARG A N 1
ATOM 650 C CA . ARG A 1 93 ? 5.398 -1.252 2.821 1.00 86.62 93 ARG A CA 1
ATOM 651 C C . ARG A 1 93 ? 5.994 -0.015 2.158 1.00 86.62 93 ARG A C 1
ATOM 653 O O . ARG A 1 93 ? 6.982 -0.168 1.450 1.00 86.62 93 ARG A O 1
ATOM 660 N N . ASP A 1 94 ? 5.434 1.165 2.401 1.00 85.12 94 ASP A N 1
ATOM 661 C CA . ASP A 1 94 ? 5.932 2.418 1.819 1.00 85.12 94 ASP A CA 1
ATOM 662 C C . ASP A 1 94 ? 7.325 2.771 2.348 1.00 85.12 94 ASP A C 1
ATOM 664 O O . ASP A 1 94 ? 8.235 2.990 1.557 1.00 85.12 94 ASP A O 1
ATOM 668 N N . VAL A 1 95 ? 7.542 2.680 3.664 1.00 87.00 95 VAL A N 1
ATOM 669 C CA . VAL A 1 95 ? 8.877 2.881 4.259 1.00 87.00 95 VAL A CA 1
ATOM 670 C C . VAL A 1 95 ? 9.885 1.871 3.703 1.00 87.00 95 VAL A C 1
ATOM 672 O O . VAL A 1 95 ? 10.981 2.237 3.293 1.00 87.00 95 VAL A O 1
ATOM 675 N N . SER A 1 96 ? 9.497 0.595 3.599 1.00 83.12 96 SER A N 1
ATOM 676 C CA . SER A 1 96 ? 10.380 -0.434 3.029 1.00 83.12 96 SER A CA 1
ATOM 677 C C . SER A 1 96 ? 10.695 -0.183 1.550 1.00 83.12 96 SER A C 1
ATOM 679 O O . SER A 1 96 ? 11.765 -0.557 1.084 1.00 83.12 96 SER A O 1
ATOM 681 N N . ARG A 1 97 ? 9.774 0.426 0.789 1.00 75.88 97 ARG A N 1
ATOM 682 C CA . ARG A 1 97 ? 10.017 0.811 -0.610 1.00 75.88 97 ARG A CA 1
ATOM 683 C C . ARG A 1 97 ? 11.035 1.942 -0.722 1.00 75.88 97 ARG A C 1
ATOM 685 O O . ARG A 1 97 ? 11.784 1.946 -1.691 1.00 75.88 97 ARG A O 1
ATOM 692 N N . GLU A 1 98 ? 11.045 2.878 0.223 1.00 77.38 98 GLU A N 1
ATOM 693 C CA . GLU A 1 98 ? 11.997 3.995 0.2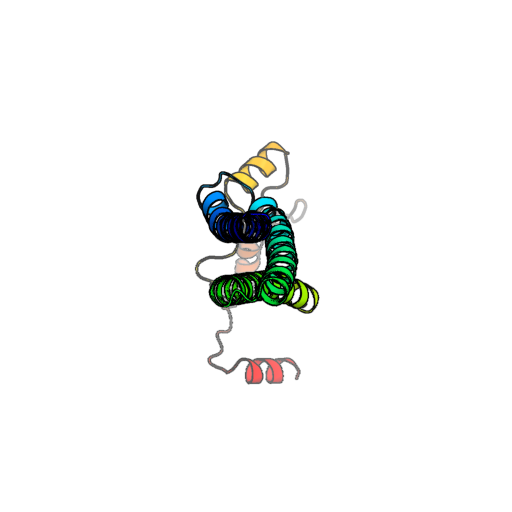48 1.00 77.38 98 GLU A CA 1
ATOM 694 C C . GLU A 1 98 ? 13.407 3.550 0.666 1.00 77.38 98 GLU A C 1
ATOM 696 O O . GLU A 1 98 ? 14.392 4.061 0.134 1.00 77.38 98 GLU A O 1
ATOM 701 N N . ASP A 1 99 ? 13.504 2.566 1.566 1.00 79.69 99 ASP A N 1
ATOM 702 C CA . ASP A 1 99 ? 14.783 2.042 2.067 1.00 79.69 99 ASP A CA 1
ATOM 703 C C . ASP A 1 99 ? 15.477 1.077 1.094 1.00 79.69 99 ASP A C 1
ATOM 705 O O . ASP A 1 99 ? 16.697 0.886 1.146 1.00 79.69 99 ASP A O 1
ATOM 709 N N . LEU A 1 100 ? 14.717 0.433 0.207 1.00 68.38 100 LEU A N 1
ATOM 710 C CA . LEU A 1 100 ? 15.288 -0.442 -0.806 1.00 68.38 100 LEU A CA 1
ATOM 711 C C . LEU A 1 100 ? 15.801 0.405 -1.979 1.00 68.38 100 LEU A C 1
ATOM 713 O O . LEU A 1 100 ? 15.051 1.228 -2.511 1.00 68.38 100 LEU A O 1
ATOM 717 N N . PRO A 1 101 ? 17.046 0.188 -2.461 1.00 65.69 101 PRO A N 1
ATOM 718 C CA . PRO A 1 101 ? 17.443 0.764 -3.736 1.00 65.69 101 PRO A CA 1
ATOM 719 C C . PRO A 1 101 ? 16.431 0.312 -4.800 1.00 65.69 101 PRO A C 1
ATOM 721 O O . PRO A 1 101 ? 15.857 -0.771 -4.658 1.00 65.69 101 PRO A O 1
ATOM 724 N N . PRO A 1 102 ? 16.174 1.108 -5.851 1.00 63.34 102 PRO A N 1
ATOM 725 C CA . PRO A 1 102 ? 15.199 0.772 -6.880 1.00 63.34 102 PRO A CA 1
ATOM 726 C C . PRO A 1 102 ? 15.633 -0.469 -7.684 1.00 63.34 102 PRO A C 1
ATOM 728 O O . PRO A 1 102 ? 16.101 -0.374 -8.812 1.00 63.34 102 PRO A O 1
ATOM 731 N N . ILE A 1 103 ? 15.450 -1.658 -7.110 1.00 56.50 103 ILE A N 1
ATOM 732 C CA . ILE A 1 103 ? 15.648 -2.971 -7.724 1.00 56.50 103 ILE A CA 1
ATOM 733 C C . ILE A 1 103 ? 14.310 -3.363 -8.370 1.00 56.50 103 ILE A C 1
ATOM 735 O O . ILE A 1 103 ? 13.680 -4.352 -8.009 1.00 56.50 103 ILE A O 1
ATOM 739 N N . TRP A 1 104 ? 13.802 -2.529 -9.278 1.00 54.81 104 TRP A N 1
ATOM 740 C CA . TRP A 1 104 ? 12.531 -2.801 -9.971 1.00 54.81 104 TRP A CA 1
ATOM 741 C C . TRP A 1 104 ? 12.725 -3.632 -11.245 1.00 54.81 104 TRP A C 1
ATOM 743 O O . TRP A 1 104 ? 11.747 -4.002 -11.886 1.00 54.81 104 TRP A O 1
ATOM 753 N N . ASP A 1 105 ? 13.976 -3.942 -11.592 1.00 55.97 105 ASP A N 1
ATOM 754 C CA . ASP A 1 105 ? 14.347 -4.548 -12.868 1.00 55.97 105 ASP A CA 1
ATOM 755 C C . ASP 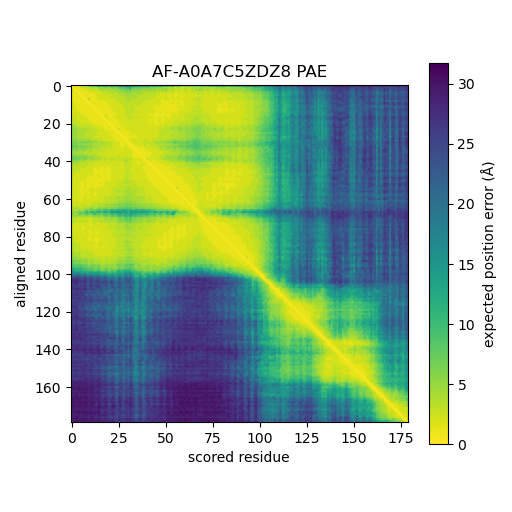A 1 105 ? 15.327 -5.714 -12.680 1.00 55.97 105 ASP A C 1
ATOM 757 O O . ASP A 1 105 ? 16.432 -5.740 -13.215 1.00 55.97 105 ASP A O 1
ATOM 761 N N . VAL A 1 106 ? 14.950 -6.686 -11.845 1.00 55.25 106 VAL A N 1
ATOM 762 C CA . VAL A 1 106 ? 15.617 -7.995 -11.858 1.00 55.25 106 VAL A CA 1
ATOM 763 C C . VAL A 1 106 ? 14.671 -8.979 -12.511 1.00 55.25 106 VAL A C 1
ATOM 765 O O . VAL A 1 106 ? 13.815 -9.603 -11.879 1.00 55.25 106 VAL A O 1
ATOM 768 N N . GLN A 1 107 ? 14.832 -9.092 -13.822 1.00 59.88 107 GLN A N 1
ATOM 769 C CA . GLN A 1 107 ? 14.158 -10.093 -14.618 1.00 59.88 107 GLN A CA 1
ATOM 770 C C . GLN A 1 107 ? 14.667 -11.484 -14.218 1.00 59.88 107 GLN A C 1
ATOM 772 O O . GLN A 1 107 ? 15.769 -11.898 -14.569 1.00 59.88 107 GLN A O 1
ATOM 777 N N . THR A 1 108 ? 13.861 -12.202 -13.441 1.00 55.72 108 THR A N 1
ATOM 778 C CA . THR A 1 108 ? 14.154 -13.580 -13.010 1.00 55.72 108 THR A CA 1
ATOM 779 C C . THR A 1 108 ? 13.627 -14.619 -13.998 1.00 55.72 108 THR A C 1
ATOM 781 O O . THR A 1 108 ? 14.176 -15.715 -14.083 1.00 55.72 108 THR A O 1
ATOM 784 N N . ASP A 1 109 ? 12.600 -14.272 -14.781 1.00 65.56 109 ASP A N 1
ATOM 785 C CA . ASP A 1 109 ? 12.051 -15.123 -15.835 1.00 65.56 109 ASP A CA 1
ATOM 786 C C . ASP A 1 109 ? 12.576 -14.694 -17.212 1.00 65.56 109 ASP A C 1
ATOM 788 O O . ASP A 1 109 ? 12.042 -13.803 -17.873 1.00 65.56 109 ASP A O 1
ATOM 792 N N . TRP A 1 110 ? 13.637 -15.360 -17.662 1.00 68.25 110 TRP A N 1
ATOM 793 C CA . TRP A 1 110 ? 14.213 -15.153 -18.991 1.00 68.25 110 TRP A CA 1
ATOM 794 C C . TRP A 1 110 ? 13.347 -15.713 -20.126 1.00 68.25 110 TRP A C 1
ATOM 796 O O . TRP A 1 110 ? 13.592 -15.387 -21.286 1.00 68.25 110 TRP A O 1
ATOM 806 N N . SER A 1 111 ? 12.321 -16.518 -19.822 1.00 72.38 111 SER A N 1
ATOM 807 C CA . SER A 1 111 ? 11.375 -17.008 -20.832 1.00 72.38 111 SER A CA 1
ATOM 808 C C . SER A 1 111 ? 10.329 -15.961 -21.224 1.00 72.38 111 SER A C 1
ATOM 810 O O . SER A 1 111 ? 9.689 -16.086 -22.271 1.00 72.38 111 SER A O 1
ATOM 812 N N . ARG A 1 112 ? 10.157 -14.915 -20.403 1.00 65.56 112 ARG A N 1
ATOM 813 C CA . ARG A 1 112 ? 9.215 -13.811 -20.624 1.00 65.56 112 ARG A CA 1
ATOM 814 C C . ARG A 1 112 ? 9.872 -12.475 -20.288 1.00 65.56 112 ARG A C 1
ATOM 816 O O . ARG A 1 112 ? 9.596 -11.913 -19.227 1.00 65.56 112 ARG A O 1
ATOM 823 N N . PRO A 1 113 ? 10.735 -11.966 -21.180 1.00 69.00 113 PRO A N 1
ATOM 824 C CA . PRO A 1 113 ? 11.431 -10.727 -20.917 1.00 69.00 113 PRO A CA 1
ATOM 825 C C . PRO A 1 113 ? 10.482 -9.548 -20.741 1.00 69.00 113 PRO A C 1
ATOM 827 O O . PRO A 1 113 ? 9.420 -9.483 -21.369 1.00 69.00 113 PRO A O 1
ATOM 830 N N . VAL A 1 114 ? 10.877 -8.612 -19.877 1.00 68.25 114 VAL A N 1
ATOM 831 C CA . VAL A 1 114 ? 10.179 -7.342 -19.697 1.00 68.25 114 VAL A CA 1
ATOM 832 C C . VAL A 1 114 ? 10.302 -6.573 -21.011 1.00 68.25 114 VAL A C 1
ATOM 834 O O . VAL A 1 114 ? 11.339 -6.004 -21.332 1.00 68.25 114 VAL A O 1
ATOM 837 N N . ALA A 1 115 ? 9.234 -6.593 -21.802 1.00 75.88 115 ALA A N 1
ATOM 838 C CA . ALA A 1 115 ? 9.143 -5.907 -23.082 1.00 75.88 115 ALA A CA 1
ATOM 839 C C . ALA A 1 115 ? 8.053 -4.830 -23.035 1.00 75.88 115 ALA A C 1
ATOM 841 O O . ALA A 1 115 ? 7.095 -4.906 -22.259 1.00 75.88 115 ALA A O 1
ATOM 842 N N . PHE A 1 116 ? 8.173 -3.816 -23.894 1.00 79.88 116 PHE A N 1
ATOM 843 C CA . PHE A 1 116 ? 7.116 -2.821 -24.050 1.00 79.88 116 PHE A CA 1
ATOM 844 C C . PHE A 1 116 ? 5.812 -3.481 -24.501 1.00 79.88 116 PHE A C 1
ATOM 846 O O . PHE A 1 116 ? 5.797 -4.328 -25.392 1.00 79.88 116 PHE A O 1
ATOM 853 N N . THR A 1 117 ? 4.691 -3.040 -23.929 1.00 81.62 117 THR A N 1
ATOM 854 C CA . THR A 1 117 ? 3.374 -3.486 -24.395 1.00 81.62 117 THR A CA 1
ATOM 855 C C . THR A 1 117 ? 3.122 -3.020 -25.833 1.00 81.62 117 THR A C 1
ATOM 857 O O . THR A 1 117 ? 3.610 -1.963 -26.248 1.00 81.62 117 THR A O 1
ATOM 860 N N . GLU A 1 118 ? 2.294 -3.747 -26.587 1.00 81.25 118 GLU A N 1
ATOM 861 C CA . GLU A 1 118 ? 1.898 -3.338 -27.945 1.00 81.25 118 GLU A CA 1
ATOM 862 C C . GLU A 1 118 ? 1.277 -1.933 -27.979 1.00 81.25 118 GLU A C 1
ATOM 864 O O . GLU A 1 118 ? 1.513 -1.164 -28.911 1.00 81.25 118 GLU A O 1
ATOM 869 N N . ALA A 1 119 ? 0.527 -1.563 -26.934 1.00 79.94 119 ALA A N 1
ATOM 870 C CA . ALA A 1 119 ? -0.050 -0.229 -26.796 1.00 79.94 119 ALA A CA 1
ATOM 871 C C . ALA A 1 119 ? 1.042 0.851 -26.715 1.00 79.94 119 ALA A C 1
ATOM 873 O O . ALA A 1 119 ? 0.961 1.872 -27.403 1.00 79.94 119 ALA A O 1
ATOM 874 N N . THR A 1 120 ? 2.096 0.602 -25.933 1.00 82.44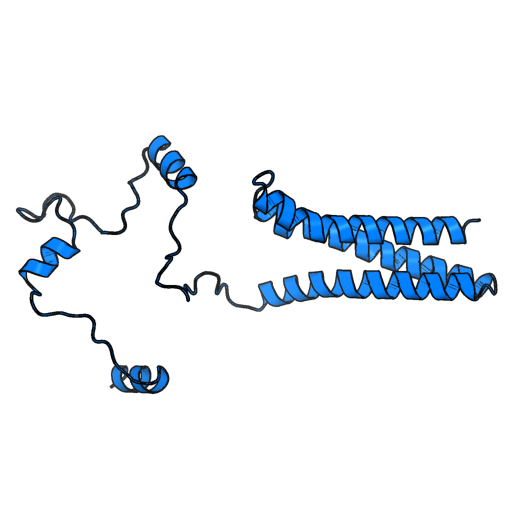 120 THR A N 1
ATOM 875 C CA . THR A 1 120 ? 3.253 1.498 -25.820 1.00 82.44 120 THR A CA 1
ATOM 876 C C . THR A 1 120 ? 4.008 1.602 -27.144 1.00 82.44 120 THR A C 1
ATOM 878 O O . THR A 1 120 ? 4.349 2.706 -27.570 1.00 82.44 120 THR A O 1
ATOM 881 N N . LEU A 1 121 ? 4.228 0.480 -27.837 1.00 83.88 121 LEU A N 1
ATOM 882 C CA . LEU A 1 121 ? 4.889 0.473 -29.146 1.00 83.88 121 LEU A CA 1
ATOM 883 C C . LEU A 1 121 ? 4.085 1.259 -30.193 1.00 83.88 121 LEU A C 1
ATOM 885 O O . LEU A 1 121 ? 4.664 2.040 -30.950 1.00 83.88 121 LEU A O 1
ATOM 889 N N . LYS A 1 122 ? 2.753 1.125 -30.194 1.00 82.56 122 LYS A N 1
ATOM 890 C CA . LYS A 1 122 ? 1.861 1.868 -31.096 1.00 82.56 122 LYS A CA 1
ATOM 891 C C . LYS A 1 122 ? 1.867 3.372 -30.813 1.00 82.56 122 LYS A C 1
ATOM 893 O O . LYS A 1 122 ? 1.942 4.161 -31.753 1.00 82.56 122 LYS A O 1
ATOM 898 N N . ALA A 1 123 ? 1.835 3.773 -29.542 1.00 86.38 123 ALA A N 1
ATOM 899 C CA . ALA A 1 123 ? 1.921 5.181 -29.150 1.00 86.38 123 ALA A CA 1
ATOM 900 C C . ALA A 1 123 ? 3.252 5.814 -29.590 1.00 86.38 123 ALA A C 1
ATOM 902 O O . ALA A 1 123 ? 3.269 6.910 -30.148 1.00 86.38 123 ALA A O 1
ATOM 903 N N . ARG A 1 124 ? 4.364 5.089 -29.417 1.00 86.50 124 ARG A N 1
ATOM 904 C CA . ARG A 1 124 ? 5.696 5.522 -29.868 1.00 86.50 124 ARG A CA 1
ATOM 905 C C . ARG A 1 124 ? 5.777 5.671 -31.385 1.00 86.50 124 ARG A C 1
ATOM 907 O O . ARG A 1 124 ? 6.293 6.676 -31.863 1.00 86.50 124 ARG A O 1
ATOM 914 N N . ALA A 1 125 ? 5.238 4.707 -32.131 1.00 83.69 125 ALA A N 1
ATOM 915 C CA . ALA A 1 125 ? 5.188 4.779 -33.589 1.00 83.69 125 ALA A CA 1
ATOM 916 C C . ALA A 1 125 ? 4.360 5.983 -34.071 1.00 83.69 125 ALA A C 1
ATOM 918 O O . ALA A 1 125 ? 4.789 6.697 -34.974 1.00 83.69 125 ALA A O 1
ATOM 919 N N . GLY A 1 126 ? 3.220 6.257 -33.425 1.00 83.50 126 GLY A N 1
ATOM 920 C CA . GLY A 1 126 ? 2.398 7.438 -33.711 1.00 83.50 126 GLY A CA 1
ATOM 921 C C . GLY A 1 126 ? 3.102 8.770 -33.427 1.00 83.50 126 GLY A C 1
ATOM 922 O O . GLY A 1 126 ? 2.834 9.754 -34.105 1.00 83.50 126 GLY A O 1
ATOM 923 N N . ALA A 1 127 ? 4.042 8.792 -32.479 1.00 86.88 127 ALA A N 1
ATOM 924 C CA . ALA A 1 127 ? 4.874 9.953 -32.166 1.00 86.88 127 ALA A CA 1
ATOM 925 C C . ALA A 1 127 ? 6.119 10.089 -33.069 1.00 86.88 127 ALA A C 1
ATOM 927 O O . ALA A 1 127 ? 6.964 10.946 -32.818 1.00 86.88 127 ALA A O 1
ATOM 928 N N . GLY A 1 128 ? 6.281 9.225 -34.081 1.00 82.25 128 GLY A N 1
ATOM 929 C CA . GLY A 1 128 ? 7.471 9.203 -34.937 1.00 82.25 128 GLY A CA 1
ATOM 930 C C . GLY A 1 128 ? 8.750 8.782 -34.204 1.00 82.25 128 GLY A C 1
ATOM 931 O O . GLY A 1 128 ? 9.851 9.013 -34.701 1.00 82.25 128 GLY A O 1
ATOM 932 N N . ALA A 1 129 ? 8.630 8.181 -33.016 1.00 82.38 129 ALA A N 1
ATOM 933 C CA . ALA A 1 129 ? 9.784 7.730 -32.257 1.00 82.38 129 ALA A CA 1
ATOM 934 C C . ALA A 1 129 ? 10.461 6.544 -32.954 1.00 82.38 129 ALA A C 1
ATOM 936 O O . ALA A 1 129 ? 9.805 5.696 -33.567 1.00 82.38 129 ALA A O 1
ATOM 937 N N . VAL A 1 130 ? 11.784 6.445 -32.798 1.00 75.06 130 VAL A N 1
ATOM 938 C CA . VAL A 1 130 ? 12.554 5.301 -33.297 1.00 75.06 130 VAL A CA 1
ATOM 939 C C . VAL A 1 130 ? 11.965 4.010 -32.722 1.00 75.06 130 VAL A C 1
ATOM 941 O O . VAL A 1 130 ? 11.765 3.884 -31.505 1.00 75.06 130 VAL A O 1
ATOM 944 N N . ARG A 1 131 ? 11.663 3.059 -33.616 1.00 73.69 131 ARG A N 1
ATOM 945 C CA . ARG A 1 131 ? 11.142 1.736 -33.255 1.00 73.69 131 ARG A CA 1
ATOM 946 C C . ARG A 1 131 ? 12.106 1.077 -32.274 1.00 73.69 131 ARG A C 1
ATOM 948 O O . ARG A 1 131 ? 13.274 0.889 -32.605 1.00 73.69 131 ARG A O 1
ATOM 955 N N . VAL A 1 132 ? 11.596 0.706 -31.103 1.00 75.50 132 VAL A N 1
ATOM 956 C CA . VAL A 1 132 ? 12.324 -0.160 -30.174 1.00 75.50 132 VAL A CA 1
ATOM 957 C C . VAL A 1 132 ? 12.383 -1.542 -30.814 1.00 75.50 132 VAL A C 1
ATOM 959 O O . VAL A 1 132 ? 11.348 -2.082 -31.211 1.00 75.50 132 VAL A O 1
ATOM 962 N N . ARG A 1 133 ? 13.595 -2.053 -30.993 1.00 70.88 133 ARG A N 1
ATOM 963 C CA . ARG A 1 133 ? 13.885 -3.376 -31.541 1.00 70.88 133 ARG A CA 1
ATOM 964 C C . ARG A 1 133 ? 14.653 -4.150 -30.485 1.00 70.88 133 ARG A C 1
ATOM 966 O O . ARG A 1 133 ? 15.358 -3.536 -29.685 1.00 70.88 133 ARG A O 1
ATOM 973 N N . ASP A 1 134 ? 14.531 -5.466 -30.530 1.00 72.25 134 ASP A N 1
ATOM 974 C CA . ASP A 1 134 ? 15.302 -6.350 -29.657 1.00 72.25 134 ASP A CA 1
ATOM 975 C C . ASP A 1 134 ? 16.772 -6.420 -30.107 1.00 72.25 134 ASP A C 1
ATOM 977 O O . ASP A 1 134 ? 17.658 -6.730 -29.315 1.00 72.25 134 ASP A O 1
ATOM 981 N N . ASP A 1 135 ? 17.047 -6.069 -31.368 1.00 72.75 135 ASP A N 1
ATOM 982 C CA . ASP A 1 135 ? 18.371 -5.997 -31.964 1.00 72.75 135 ASP A CA 1
ATOM 983 C C . ASP A 1 135 ? 18.760 -4.567 -32.381 1.00 72.75 135 ASP A C 1
ATOM 985 O O . ASP A 1 135 ? 18.002 -3.806 -32.991 1.00 72.75 135 ASP A O 1
ATOM 989 N N . ALA A 1 136 ? 19.997 -4.180 -32.063 1.00 78.25 136 ALA A N 1
ATOM 990 C CA . ALA A 1 136 ? 20.561 -2.925 -32.543 1.00 78.25 136 ALA A CA 1
ATOM 991 C C . ALA A 1 136 ? 20.866 -3.024 -34.046 1.00 78.25 136 ALA A C 1
ATOM 993 O O . ALA A 1 136 ? 21.386 -4.036 -34.518 1.00 78.25 136 ALA A O 1
ATOM 994 N N . MET A 1 137 ? 20.610 -1.947 -34.790 1.00 82.88 137 MET A N 1
ATOM 995 C CA . MET A 1 137 ? 20.968 -1.844 -36.207 1.00 82.88 137 MET A CA 1
ATOM 996 C C . MET A 1 137 ? 22.271 -1.078 -36.376 1.00 82.88 137 MET A C 1
ATOM 998 O O . MET A 1 137 ? 22.503 -0.076 -35.697 1.00 82.88 137 MET A O 1
ATOM 1002 N N . VAL A 1 138 ? 23.086 -1.5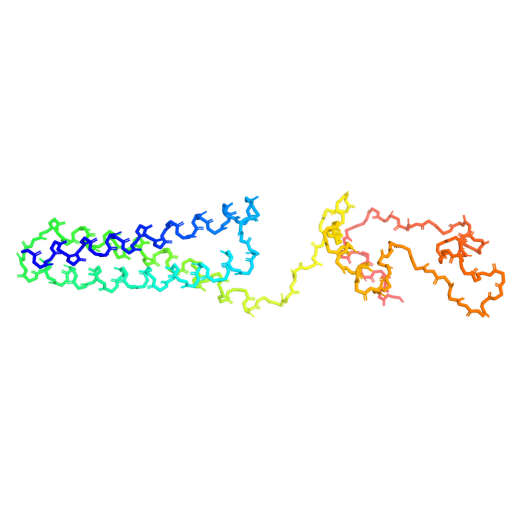04 -37.332 1.00 86.06 138 VAL A N 1
ATOM 1003 C CA . VAL A 1 138 ? 24.265 -0.755 -37.755 1.00 86.06 138 VAL A CA 1
ATOM 1004 C C . VAL A 1 138 ? 23.810 0.489 -38.524 1.00 86.06 138 VAL A C 1
ATOM 1006 O O . VAL A 1 138 ? 23.078 0.387 -39.511 1.00 86.06 138 VAL A O 1
ATOM 1009 N N . GLY A 1 139 ? 24.228 1.661 -38.041 1.00 82.50 139 GLY A N 1
ATOM 1010 C CA . GLY A 1 139 ? 23.867 2.956 -38.617 1.00 82.50 139 GLY A CA 1
ATOM 1011 C C . GLY A 1 139 ? 24.473 3.217 -39.998 1.00 82.50 139 GLY A C 1
ATOM 1012 O O . GLY A 1 139 ? 25.312 2.461 -40.493 1.00 82.50 139 GLY A O 1
ATOM 1013 N N . ASP A 1 140 ? 24.045 4.323 -40.601 1.00 85.25 140 ASP A N 1
ATOM 1014 C CA . ASP A 1 140 ? 24.500 4.752 -41.921 1.00 85.25 140 ASP A CA 1
ATOM 1015 C C . ASP A 1 140 ? 26.003 5.076 -41.943 1.00 85.25 140 ASP A C 1
ATOM 1017 O O . ASP A 1 140 ? 26.595 5.479 -40.942 1.00 85.25 140 ASP A O 1
ATOM 1021 N N . GLY A 1 141 ? 26.637 4.888 -43.104 1.00 86.75 141 GLY A N 1
ATOM 1022 C CA . GLY A 1 141 ? 28.065 5.166 -43.302 1.00 86.75 141 GLY A CA 1
ATOM 1023 C C . GLY A 1 141 ? 29.009 4.012 -42.946 1.00 86.75 141 GLY A C 1
ATOM 1024 O O . GLY A 1 141 ? 30.217 4.146 -43.116 1.00 86.75 141 GLY A O 1
ATOM 1025 N N . GLN A 1 142 ? 28.484 2.854 -42.537 1.00 84.38 142 GLN A N 1
ATOM 1026 C CA . GLN A 1 142 ? 29.274 1.668 -42.166 1.00 84.38 142 GLN A CA 1
ATOM 1027 C C . GLN A 1 142 ? 29.468 0.682 -43.336 1.00 84.38 142 GLN A C 1
ATOM 1029 O O . GLN A 1 142 ? 29.642 -0.528 -43.158 1.00 84.38 142 GLN A O 1
ATOM 1034 N N . GLY A 1 143 ? 29.417 1.193 -44.570 1.00 90.12 143 GLY A N 1
ATOM 1035 C CA . GLY A 1 143 ? 29.619 0.418 -45.795 1.00 90.12 143 GLY A CA 1
ATOM 1036 C C . GLY A 1 143 ? 28.626 -0.739 -45.926 1.00 90.12 143 GLY A C 1
ATOM 1037 O O . GLY A 1 143 ? 27.430 -0.561 -45.700 1.00 90.12 143 GLY A O 1
ATOM 1038 N N . ARG A 1 144 ? 29.130 -1.939 -46.254 1.00 87.94 144 ARG A N 1
ATOM 1039 C CA . ARG A 1 144 ? 28.324 -3.162 -46.456 1.00 87.94 144 ARG A CA 1
ATOM 1040 C C . ARG A 1 144 ? 27.544 -3.635 -45.224 1.00 87.94 144 ARG A C 1
ATOM 1042 O O . ARG A 1 144 ? 26.726 -4.537 -45.346 1.00 87.94 144 ARG A O 1
ATOM 1049 N N . TRP A 1 145 ? 27.847 -3.083 -44.052 1.00 88.38 145 TRP A N 1
ATOM 1050 C CA . TRP A 1 145 ? 27.190 -3.430 -42.795 1.00 88.38 145 TRP A CA 1
ATOM 1051 C C . TRP A 1 145 ? 25.989 -2.539 -42.492 1.00 88.38 145 TRP A C 1
ATOM 1053 O O . TRP A 1 145 ? 25.185 -2.883 -41.633 1.00 88.38 145 TRP A O 1
ATOM 1063 N N . THR A 1 146 ? 25.866 -1.409 -43.192 1.00 90.19 146 THR A N 1
ATOM 1064 C CA . THR A 1 146 ? 24.773 -0.447 -43.021 1.00 90.19 146 THR A CA 1
ATOM 1065 C C . THR A 1 146 ? 23.422 -1.142 -43.145 1.00 90.19 146 THR A C 1
ATOM 1067 O O . THR A 1 146 ? 23.170 -1.849 -44.122 1.00 90.19 146 THR A O 1
ATOM 1070 N N . GLY A 1 147 ? 22.545 -0.937 -42.162 1.00 85.12 147 GLY A N 1
ATOM 1071 C CA . GLY A 1 147 ? 21.200 -1.506 -42.184 1.00 85.12 147 GLY A CA 1
ATOM 1072 C C . GLY A 1 147 ? 21.126 -3.004 -41.870 1.00 85.12 147 GLY A C 1
ATOM 1073 O O . GLY A 1 147 ? 20.037 -3.566 -41.963 1.00 85.12 147 GLY A O 1
ATOM 1074 N N . LEU A 1 148 ? 22.226 -3.646 -41.457 1.00 87.12 148 LEU A N 1
ATOM 1075 C CA . LEU A 1 148 ? 22.192 -4.986 -40.864 1.00 87.12 148 LEU A CA 1
ATOM 1076 C C . LEU A 1 148 ? 22.015 -4.915 -39.337 1.00 87.12 148 LEU A C 1
ATOM 1078 O O . LEU A 1 148 ? 22.483 -3.962 -38.705 1.00 87.12 148 LEU A O 1
ATOM 1082 N N . PRO A 1 149 ? 21.396 -5.933 -38.714 1.00 87.31 149 PRO A N 1
ATOM 1083 C CA . PRO A 1 149 ? 21.476 -6.131 -37.273 1.00 87.31 149 PRO A CA 1
ATOM 1084 C C . PRO A 1 149 ? 22.920 -6.346 -36.813 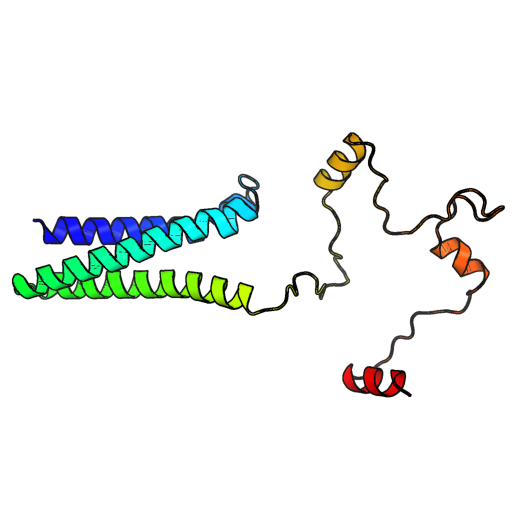1.00 87.31 149 PRO A C 1
ATOM 1086 O O . PRO A 1 149 ? 23.681 -7.080 -37.453 1.00 87.31 149 PRO A O 1
ATOM 1089 N N . PHE A 1 150 ? 23.284 -5.788 -35.658 1.00 82.25 150 PHE A N 1
ATOM 1090 C CA . PHE A 1 150 ? 24.599 -5.992 -35.043 1.00 82.25 150 PHE A CA 1
ATOM 1091 C C . PHE A 1 150 ? 24.909 -7.476 -34.828 1.00 82.25 150 PHE A C 1
ATOM 1093 O O . PHE A 1 150 ? 26.025 -7.903 -35.110 1.00 82.25 150 PHE A O 1
ATOM 1100 N N . ALA A 1 151 ? 23.915 -8.273 -34.423 1.00 81.44 151 ALA A N 1
ATOM 1101 C CA . ALA A 1 151 ? 24.068 -9.717 -34.249 1.00 81.44 151 ALA A CA 1
ATOM 1102 C C . ALA A 1 151 ? 24.490 -10.419 -35.553 1.00 81.44 151 ALA A C 1
ATOM 1104 O O . ALA A 1 151 ? 25.395 -11.249 -35.547 1.00 81.44 151 ALA A O 1
ATOM 1105 N N . GLN A 1 152 ? 23.896 -10.043 -36.692 1.00 85.00 152 GLN A N 1
ATOM 1106 C CA . GLN A 1 152 ? 24.264 -10.609 -37.995 1.00 85.00 152 GLN A CA 1
ATOM 1107 C C . GLN A 1 152 ? 25.654 -10.151 -38.445 1.00 85.00 152 GLN A C 1
ATOM 1109 O O . GLN A 1 152 ? 26.423 -10.955 -38.966 1.00 85.00 152 GLN A O 1
ATOM 1114 N N . ALA A 1 153 ? 25.996 -8.878 -38.227 1.00 86.75 153 ALA A N 1
ATOM 1115 C CA . ALA A 1 153 ? 27.320 -8.358 -38.558 1.00 86.75 153 ALA A CA 1
ATOM 1116 C C . ALA A 1 153 ? 28.423 -9.047 -37.732 1.00 86.75 153 ALA A C 1
ATOM 1118 O O . ALA A 1 153 ? 29.456 -9.437 -38.276 1.00 86.75 153 ALA A O 1
ATOM 1119 N N . GLN A 1 154 ? 28.185 -9.251 -36.435 1.00 83.62 154 GLN A N 1
ATOM 1120 C CA . GLN A 1 154 ? 29.106 -9.932 -35.524 1.00 83.62 154 GLN A CA 1
ATOM 1121 C C . GLN A 1 154 ? 29.247 -11.423 -35.839 1.00 83.62 154 GLN A C 1
ATOM 1123 O O . GLN A 1 154 ? 30.367 -11.928 -35.819 1.00 83.62 154 GLN A O 1
ATOM 1128 N N . ALA A 1 155 ? 28.162 -12.104 -36.221 1.00 83.00 155 ALA A N 1
ATOM 1129 C CA . ALA A 1 155 ? 28.188 -13.523 -36.589 1.00 83.00 155 ALA A CA 1
ATOM 1130 C C . ALA A 1 155 ? 29.133 -13.836 -37.766 1.00 83.00 155 ALA A C 1
ATOM 1132 O O . ALA A 1 155 ? 29.598 -14.966 -37.908 1.00 83.00 155 ALA A O 1
ATOM 1133 N N . VAL A 1 156 ? 29.464 -12.849 -38.610 1.00 84.00 156 VAL A N 1
ATOM 1134 C CA . VAL A 1 156 ? 30.454 -13.037 -39.683 1.00 84.00 156 VAL A CA 1
ATOM 1135 C C . VAL A 1 156 ? 31.870 -13.223 -39.130 1.00 84.00 156 VAL A C 1
ATOM 1137 O O . VAL A 1 156 ? 32.638 -14.005 -39.700 1.00 84.00 156 VAL A O 1
ATOM 1140 N N . PHE A 1 157 ? 32.201 -12.516 -38.048 1.00 80.62 157 PHE A N 1
ATOM 1141 C CA . PHE A 1 157 ? 33.526 -12.507 -37.421 1.00 80.62 157 PHE A CA 1
ATOM 1142 C C . PHE A 1 157 ? 33.654 -13.530 -36.294 1.00 80.62 157 PHE A C 1
ATOM 1144 O O . PHE A 1 157 ? 34.714 -14.123 -36.127 1.00 80.62 157 PHE A O 1
ATOM 1151 N N . TYR A 1 158 ? 32.571 -13.748 -35.556 1.00 79.75 158 TYR A N 1
ATOM 1152 C CA . TYR A 1 158 ? 32.521 -14.570 -34.355 1.00 79.75 158 TYR A CA 1
ATOM 1153 C C . TYR A 1 158 ? 31.621 -15.778 -34.599 1.00 79.75 158 TYR A C 1
ATOM 1155 O O . TYR A 1 158 ? 30.496 -15.849 -34.111 1.00 79.75 158 TYR A O 1
ATOM 1163 N N . ARG A 1 159 ? 32.095 -16.705 -35.434 1.00 75.62 159 ARG A N 1
ATOM 1164 C CA . ARG A 1 159 ? 31.313 -17.884 -35.855 1.00 75.62 159 ARG A CA 1
ATOM 1165 C C . ARG A 1 159 ? 31.207 -18.953 -34.767 1.00 75.62 159 ARG A C 1
ATOM 1167 O O . ARG A 1 159 ? 30.383 -19.851 -34.875 1.00 75.62 159 ARG A O 1
ATOM 1174 N N . ASP A 1 160 ? 32.074 -18.856 -33.775 1.00 77.56 160 ASP A N 1
ATOM 1175 C CA . ASP A 1 160 ? 32.389 -19.835 -32.741 1.00 77.56 160 ASP A CA 1
ATOM 1176 C C . ASP A 1 160 ? 32.190 -19.283 -31.321 1.00 77.56 160 ASP A C 1
ATOM 1178 O O . ASP A 1 160 ? 32.421 -19.991 -30.343 1.00 77.56 160 ASP A O 1
ATOM 1182 N N . ILE A 1 161 ? 31.741 -18.029 -31.189 1.00 68.50 161 ILE A N 1
ATOM 1183 C CA . ILE A 1 161 ? 31.370 -17.472 -29.889 1.00 68.50 161 ILE A CA 1
ATOM 1184 C C . ILE A 1 161 ? 29.964 -17.953 -29.537 1.00 68.50 161 ILE A C 1
ATOM 1186 O O . ILE A 1 161 ? 28.964 -17.438 -30.035 1.00 68.50 161 ILE A O 1
ATOM 1190 N N . GLU A 1 162 ? 29.900 -18.921 -28.631 1.00 62.34 162 GLU A N 1
ATOM 1191 C CA . GLU A 1 162 ? 28.681 -19.310 -27.930 1.00 62.34 162 GLU A CA 1
ATOM 1192 C C . GLU A 1 162 ? 28.678 -18.707 -26.515 1.00 62.34 162 GLU A C 1
ATOM 1194 O O . GLU A 1 162 ? 29.746 -18.525 -25.918 1.00 62.34 162 GLU A O 1
ATOM 1199 N N . PRO A 1 163 ? 27.502 -18.388 -25.937 1.00 61.28 163 PRO A N 1
ATOM 1200 C CA . PRO A 1 163 ? 27.417 -18.002 -24.535 1.00 61.28 163 PRO A CA 1
ATOM 1201 C C . PRO A 1 163 ? 28.040 -19.086 -23.649 1.00 61.28 163 PRO A C 1
ATOM 1203 O O . PRO A 1 163 ? 27.613 -20.240 -23.666 1.00 61.28 163 PRO A O 1
ATOM 1206 N N . LEU A 1 164 ? 29.046 -18.716 -22.855 1.00 66.75 164 LEU A N 1
ATOM 1207 C CA . LEU A 1 164 ? 29.693 -19.640 -21.931 1.00 66.75 164 LEU A CA 1
ATOM 1208 C C . LEU A 1 164 ? 28.733 -19.969 -20.779 1.00 66.75 164 LEU A C 1
ATOM 1210 O O . LEU A 1 164 ? 28.606 -19.211 -19.818 1.00 66.75 164 LEU A O 1
ATOM 1214 N N . VAL A 1 165 ? 28.044 -21.107 -20.870 1.00 70.69 165 VAL A N 1
ATOM 1215 C CA . VAL A 1 165 ? 27.156 -21.588 -19.805 1.00 70.69 165 VAL A CA 1
ATOM 1216 C C . VAL A 1 165 ? 27.976 -22.374 -18.785 1.00 70.69 165 VAL A C 1
ATOM 1218 O O . VAL A 1 165 ? 28.270 -23.557 -18.967 1.00 70.69 165 VAL A O 1
ATOM 1221 N N . LEU A 1 166 ? 28.347 -21.715 -17.690 1.00 73.31 166 LEU A N 1
ATOM 1222 C CA . LEU A 1 166 ? 29.060 -22.348 -16.583 1.00 73.31 166 LEU A CA 1
ATOM 1223 C C . LEU A 1 166 ? 28.072 -23.005 -15.615 1.00 73.31 166 LEU A C 1
ATOM 1225 O O . LEU A 1 166 ? 27.167 -22.359 -15.092 1.00 73.31 166 LEU A O 1
ATOM 1229 N N . LYS A 1 167 ? 28.278 -24.292 -15.319 1.00 76.69 167 LYS A N 1
ATOM 1230 C CA . LYS A 1 167 ? 27.593 -24.991 -14.218 1.00 76.69 167 LYS A CA 1
ATOM 1231 C C . LYS A 1 167 ? 28.316 -24.725 -12.893 1.00 76.69 167 LYS A C 1
ATOM 1233 O O . LYS A 1 167 ? 28.804 -25.658 -12.265 1.00 76.69 167 LYS A O 1
ATOM 1238 N N . ALA A 1 168 ? 28.433 -23.459 -12.513 1.00 77.31 168 ALA A N 1
ATOM 1239 C CA . ALA A 1 168 ? 29.102 -23.032 -11.287 1.00 77.31 168 ALA A CA 1
ATOM 1240 C C . ALA A 1 168 ? 28.172 -22.147 -10.454 1.00 77.31 168 ALA A C 1
ATOM 1242 O O . ALA A 1 168 ? 27.256 -21.513 -10.992 1.00 77.31 168 ALA A O 1
ATOM 1243 N N . ALA A 1 169 ? 28.385 -22.120 -9.138 1.00 78.06 169 ALA A N 1
ATOM 1244 C CA . ALA A 1 169 ? 27.617 -21.232 -8.277 1.00 78.06 169 ALA A CA 1
ATOM 1245 C C . ALA A 1 169 ? 27.986 -19.765 -8.592 1.00 78.06 169 ALA A C 1
ATOM 1247 O O . ALA A 1 169 ? 29.155 -19.484 -8.861 1.00 78.06 169 ALA A O 1
ATOM 1248 N N . PRO A 1 170 ? 27.044 -18.802 -8.529 1.00 71.44 170 PRO A N 1
ATOM 1249 C CA . PRO A 1 170 ? 27.313 -17.411 -8.916 1.00 71.44 170 PRO A CA 1
ATOM 1250 C C . PRO A 1 170 ? 28.526 -16.770 -8.219 1.00 71.44 170 PRO A C 1
ATOM 1252 O O . PRO A 1 170 ? 29.228 -15.971 -8.833 1.00 71.44 170 PRO A O 1
ATOM 1255 N N . GLY A 1 171 ? 28.801 -17.146 -6.963 1.00 76.75 171 GLY A N 1
ATOM 1256 C CA . GLY A 1 171 ? 29.964 -16.658 -6.210 1.00 76.75 171 GLY A CA 1
ATOM 1257 C C . GLY A 1 171 ? 31.309 -17.118 -6.783 1.00 76.75 171 GLY A C 1
ATOM 1258 O O . GLY A 1 171 ? 32.245 -16.330 -6.848 1.00 76.75 171 GLY A O 1
ATOM 1259 N N . GLU A 1 172 ? 31.386 -18.352 -7.282 1.00 75.94 172 GLU A N 1
ATOM 1260 C CA . GLU A 1 172 ? 32.609 -18.919 -7.869 1.00 75.94 172 GLU A CA 1
ATOM 1261 C C . GLU A 1 172 ? 32.924 -18.281 -9.230 1.00 75.94 172 GLU A C 1
ATOM 1263 O O . GLU A 1 172 ? 34.083 -18.047 -9.571 1.00 75.94 172 GLU A O 1
ATOM 1268 N N . VAL A 1 173 ? 31.882 -17.949 -10.001 1.00 74.06 173 VAL A N 1
ATOM 1269 C CA . VAL A 1 173 ? 32.021 -17.260 -11.294 1.00 74.06 173 VAL A CA 1
ATOM 1270 C C . VAL A 1 173 ? 32.522 -15.826 -11.099 1.00 74.06 173 VAL A C 1
ATOM 1272 O O . VAL A 1 173 ? 33.382 -15.368 -11.851 1.00 74.06 173 VAL A O 1
ATOM 1275 N N . ALA A 1 174 ? 32.019 -15.125 -10.078 1.00 68.94 174 ALA A N 1
ATOM 1276 C CA . ALA A 1 174 ? 32.427 -13.757 -9.771 1.00 68.94 174 ALA A CA 1
ATOM 1277 C C . ALA A 1 174 ? 33.892 -13.673 -9.308 1.00 68.94 174 ALA A C 1
ATOM 1279 O O . ALA A 1 174 ? 34.618 -12.791 -9.760 1.00 68.94 174 ALA A O 1
ATOM 1280 N N . GLU A 1 175 ? 34.353 -14.603 -8.465 1.00 71.69 175 GLU A N 1
ATOM 1281 C CA . GLU A 1 175 ? 35.759 -14.644 -8.032 1.00 71.69 175 GLU A CA 1
ATOM 1282 C C . GLU A 1 175 ? 36.731 -14.938 -9.185 1.00 71.69 175 GLU A C 1
ATOM 1284 O O . GLU A 1 175 ? 37.830 -14.381 -9.222 1.00 71.69 175 GLU A O 1
ATOM 1289 N N . ALA A 1 176 ? 36.333 -15.777 -10.146 1.00 67.69 176 ALA A N 1
ATOM 1290 C CA . ALA A 1 176 ? 37.164 -16.119 -11.299 1.00 67.69 176 ALA A CA 1
ATOM 1291 C C . ALA A 1 176 ? 37.328 -14.960 -12.299 1.00 67.69 176 ALA A C 1
ATOM 1293 O O . ALA A 1 176 ? 38.378 -14.853 -12.923 1.00 67.69 176 ALA A O 1
ATOM 1294 N N . ALA A 1 177 ? 36.322 -14.091 -12.440 1.00 62.50 177 ALA A N 1
ATOM 1295 C CA . ALA A 1 177 ? 36.349 -12.959 -13.373 1.00 62.50 177 ALA A CA 1
ATOM 1296 C C . ALA A 1 177 ? 37.156 -11.745 -12.867 1.00 62.50 177 ALA A C 1
ATOM 1298 O O 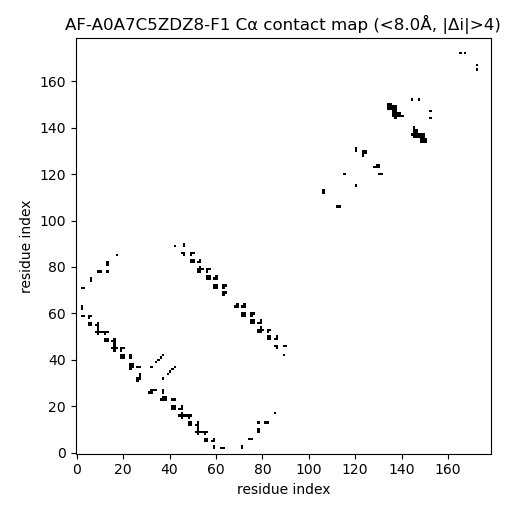. ALA A 1 177 ? 37.452 -10.840 -13.643 1.00 62.50 177 ALA A O 1
ATOM 1299 N N . VAL A 1 178 ? 37.479 -11.702 -11.570 1.00 63.78 178 VAL A N 1
ATOM 1300 C CA . VAL A 1 178 ? 38.240 -10.608 -10.932 1.00 63.78 178 VAL A CA 1
ATOM 1301 C C . VAL A 1 178 ? 39.761 -10.849 -10.986 1.00 63.78 178 VAL A C 1
ATOM 1303 O O . VAL A 1 178 ? 40.536 -9.965 -10.622 1.00 63.78 178 VAL A O 1
ATOM 1306 N N . ARG A 1 179 ? 40.205 -12.022 -11.455 1.00 45.69 179 ARG A N 1
ATOM 1307 C CA . ARG A 1 179 ? 41.620 -12.331 -11.714 1.00 45.69 179 ARG A CA 1
ATOM 1308 C C . ARG A 1 179 ? 42.001 -12.051 -13.160 1.00 45.69 179 ARG A C 1
ATOM 1310 O O . ARG A 1 179 ? 43.147 -11.590 -13.348 1.00 45.69 179 ARG A O 1
#

Sequence (179 aa):
MLRIVVLGLSLLLLLAGGALIALGPLLFRMRLVDLVTAMDGMQAVALWMLVGAVGLGLVGLVLAFIGARHRAGIVAVLLTAAAGMAAGSIYGRDVSREDLPPIWDVQTDWSRPVAFTEATLKARAGAGAVRVRDDAMVGDGQGRWTGLPFAQAQAVFYRDIEPLVLKAAPGEVAEAAVR

Nearest PDB structures (foldseek):
  8xyv-assembly2_B  TM=7.818E-01  e=2.978E-01  synthetic construct
  8xyv-assembly1_A  TM=7.730E-01  e=4.079E-01  synthetic construct
  3k1s-assembly1_A  TM=5.456E-01  e=5.911E+00  Bacillus anthracis
  8e0o-assembly1_C  TM=6.351E-01  e=9.984E+00  synthetic construct

Foldseek 3Di:
DVLVVLLVLLVVLLVQLVVLLVVLVVCVVVVNDPNCCSQPVSNVSSLVSLVSSLVSLVVSLVVCVVVVPPVSNVSSVVSNVSSVVSNCVSVVVVVVCVPDDPPVDDPPDPVDHDDDDPVRQVVCVVVVHDRDDPFDADDPPPPPRHGPTPVVVVCVVCVPDDPPDDPDDPVVVVVVVVD

Mean predicted aligned error: 14.03 Å